Protein AF-V5ETP8-F1 (afdb_monomer)

pLDDT: mean 70.48, std 25.41, range [28.72, 98.44]

Secondary structure (DSSP, 8-state):
---PPP---------S----S-HHHHHHHHHHHHHH--PPPPP-------------------------S----S--PPPPP-----EEEEETTEEEEEPPP--------TT---EEEEEE-SSSTTSEEEEEEEEETTEEEEEETTT--EEHHHHHHHTT-S---HHHHHHH-GGGGGG-EEE-SS-GGG-EEEE-HHHHHHHHHHH-GGGGGGGHHHH-TTHHHHSPPTTSTTTT---SS--TTSSTT--S--------SS---PPP-

Structure (mmCIF, N/CA/C/O backbone):
data_AF-V5ETP8-F1
#
_entry.id   AF-V5ETP8-F1
#
loop_
_atom_site.group_PDB
_atom_site.id
_atom_site.type_symbol
_atom_site.label_atom_id
_atom_site.label_alt_id
_atom_site.label_comp_id
_atom_site.label_asym_id
_atom_site.label_entity_id
_atom_site.label_seq_id
_atom_site.pdbx_PDB_ins_code
_atom_site.Cartn_x
_atom_site.Cartn_y
_atom_site.Cartn_z
_atom_site.occupancy
_atom_site.B_iso_or_equiv
_atom_site.auth_seq_id
_atom_site.auth_comp_id
_atom_site.auth_asym_id
_atom_site.auth_atom_id
_atom_site.pdbx_PDB_model_num
ATOM 1 N N . MET A 1 1 ? 18.632 57.104 50.930 1.00 48.03 1 MET A N 1
ATOM 2 C CA . MET A 1 1 ? 18.480 55.900 50.088 1.00 48.03 1 MET A CA 1
ATOM 3 C C . MET A 1 1 ? 17.116 55.957 49.401 1.00 48.03 1 MET A C 1
ATOM 5 O O . MET A 1 1 ? 16.157 55.457 49.971 1.00 48.03 1 MET A O 1
ATOM 9 N N . PRO A 1 2 ? 16.981 56.643 48.255 1.00 43.38 2 PRO A N 1
ATOM 10 C CA . PRO A 1 2 ? 15.807 56.520 47.389 1.00 43.38 2 PRO A CA 1
ATOM 11 C C . PRO A 1 2 ? 16.058 55.348 46.415 1.00 43.38 2 PRO A C 1
ATOM 13 O O . PRO A 1 2 ? 17.187 55.144 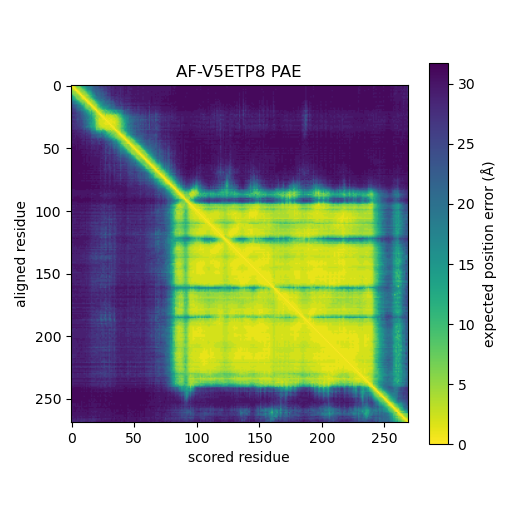45.986 1.00 43.38 2 PRO A O 1
ATOM 16 N N . GLY A 1 3 ? 15.120 54.445 46.143 1.00 36.34 3 GLY A N 1
ATOM 17 C CA . GLY A 1 3 ? 13.806 54.730 45.570 1.00 36.34 3 GLY A CA 1
ATOM 18 C C . GLY A 1 3 ? 13.896 54.473 44.063 1.00 36.34 3 GLY A C 1
ATOM 19 O O . GLY A 1 3 ? 13.969 55.421 43.291 1.00 36.34 3 GLY A O 1
ATOM 20 N N . GLY A 1 4 ? 14.020 53.201 43.666 1.00 45.53 4 GLY A N 1
ATOM 21 C CA . GLY A 1 4 ? 14.081 52.798 42.259 1.00 45.53 4 GLY A CA 1
ATOM 22 C C . GLY A 1 4 ? 12.683 52.807 41.633 1.00 45.53 4 GLY A C 1
ATOM 23 O O . GLY A 1 4 ? 11.747 52.340 42.288 1.00 45.53 4 GLY A O 1
ATOM 24 N N . PRO A 1 5 ? 12.505 53.333 40.410 1.00 53.50 5 PRO A N 1
ATOM 25 C CA . PRO A 1 5 ? 11.215 53.288 39.755 1.00 53.50 5 PRO A CA 1
ATOM 26 C C . PRO A 1 5 ? 10.987 51.927 39.090 1.00 53.50 5 PRO A C 1
ATOM 28 O O . PRO A 1 5 ? 11.831 51.390 38.376 1.00 53.50 5 PRO A O 1
ATOM 31 N N . HIS A 1 6 ? 9.800 51.403 39.383 1.00 44.09 6 HIS A N 1
ATOM 32 C CA . HIS A 1 6 ? 9.016 50.504 38.553 1.00 44.09 6 HIS A CA 1
ATOM 33 C C . HIS A 1 6 ? 8.865 51.123 37.158 1.00 44.09 6 HIS A C 1
ATOM 35 O O . HIS A 1 6 ? 8.335 52.229 37.065 1.00 44.09 6 HIS A O 1
ATOM 41 N N . ASP A 1 7 ? 9.260 50.402 36.109 1.00 41.28 7 ASP A N 1
ATOM 42 C CA . ASP A 1 7 ? 8.795 50.680 34.753 1.00 41.28 7 ASP A CA 1
ATOM 43 C C . ASP A 1 7 ? 7.891 49.545 34.286 1.00 41.28 7 ASP A C 1
ATOM 45 O O . ASP A 1 7 ? 8.199 48.354 34.377 1.00 41.28 7 ASP A O 1
ATOM 49 N N . SER A 1 8 ? 6.713 49.986 33.882 1.00 41.16 8 SER A N 1
ATOM 50 C CA . SER A 1 8 ? 5.559 49.243 33.426 1.00 41.16 8 SER A CA 1
ATOM 51 C C . SER A 1 8 ? 5.737 48.724 32.005 1.00 41.16 8 SER A C 1
ATOM 53 O O . SER A 1 8 ? 6.198 49.419 31.105 1.00 41.16 8 SER A O 1
ATOM 55 N N . GLU A 1 9 ? 5.280 47.494 31.840 1.00 37.50 9 GLU A N 1
ATOM 56 C CA . GLU A 1 9 ? 5.119 46.735 30.611 1.00 37.50 9 GLU A CA 1
ATOM 57 C C . GLU A 1 9 ? 4.144 47.420 29.634 1.00 37.50 9 GLU A C 1
ATOM 59 O O . GLU A 1 9 ? 2.988 47.680 29.975 1.00 37.50 9 GLU A O 1
ATOM 64 N N . GLN A 1 10 ? 4.590 47.664 28.399 1.00 37.69 10 GLN A N 1
ATOM 65 C CA . GLN A 1 10 ? 3.717 47.840 27.236 1.00 37.69 10 GLN A CA 1
ATOM 66 C C . GLN A 1 10 ? 4.399 47.233 25.990 1.00 37.69 10 GLN A C 1
ATOM 68 O O . GLN A 1 10 ? 5.613 47.381 25.839 1.00 37.69 10 GLN A O 1
ATOM 73 N N . PRO A 1 11 ? 3.668 46.492 25.133 1.00 36.28 11 PRO A N 1
ATOM 74 C CA . PRO A 1 11 ? 4.259 45.612 24.128 1.00 36.28 11 PRO A CA 1
ATOM 75 C C . PRO A 1 11 ? 4.530 46.357 22.817 1.00 36.28 11 PRO A C 1
ATOM 77 O O . PRO A 1 11 ? 3.609 46.941 22.247 1.00 36.28 11 PRO A O 1
ATOM 80 N N . ASP A 1 12 ? 5.766 46.289 22.317 1.00 35.50 12 ASP A N 1
ATOM 81 C CA . ASP A 1 12 ? 6.097 46.771 20.975 1.00 35.50 12 ASP A CA 1
ATOM 82 C C . ASP A 1 12 ? 6.007 45.624 19.959 1.00 35.50 12 ASP A C 1
ATOM 84 O O . ASP A 1 12 ? 6.483 44.501 20.164 1.00 35.50 12 ASP A O 1
ATOM 88 N N . SER A 1 13 ? 5.275 45.906 18.893 1.00 43.97 13 SER A N 1
ATOM 89 C CA . SER A 1 13 ? 4.779 44.984 17.885 1.00 43.97 13 SER A CA 1
ATOM 90 C C . SER A 1 13 ? 5.895 44.534 16.947 1.00 43.97 13 SER A C 1
ATOM 92 O O . SER A 1 13 ? 6.100 45.136 15.900 1.00 43.97 13 SER A O 1
ATOM 94 N N . ASP A 1 14 ? 6.579 43.446 17.299 1.00 37.47 14 ASP A N 1
ATOM 95 C CA . ASP A 1 14 ? 7.583 42.814 16.427 1.00 37.47 14 ASP A CA 1
ATOM 96 C C . ASP A 1 14 ? 7.300 41.317 16.198 1.00 37.47 14 ASP A C 1
ATOM 98 O O . ASP A 1 14 ? 8.163 40.434 16.201 1.00 37.47 14 ASP A O 1
ATOM 102 N N . LYS A 1 15 ? 6.013 41.018 16.017 1.00 46.50 15 LYS A N 1
ATOM 103 C CA . LYS A 1 15 ? 5.515 39.754 15.479 1.00 46.50 15 LYS A CA 1
ATOM 104 C C . LYS A 1 15 ? 4.417 40.068 14.485 1.00 46.50 15 LYS A C 1
ATOM 106 O O . LYS A 1 15 ? 3.269 40.188 14.875 1.00 46.50 15 LYS A O 1
ATOM 111 N N . ASP A 1 16 ? 4.787 40.216 13.224 1.00 44.84 16 ASP A N 1
ATOM 112 C CA . ASP A 1 16 ? 4.108 39.560 12.109 1.00 44.84 16 ASP A CA 1
ATOM 113 C C . ASP A 1 16 ? 4.808 39.924 10.799 1.00 44.84 16 ASP A C 1
ATOM 115 O O . ASP A 1 16 ? 5.371 41.003 10.662 1.00 44.84 16 ASP A O 1
ATOM 119 N N . LEU A 1 17 ? 4.748 39.002 9.832 1.00 39.75 17 LEU A N 1
ATOM 120 C CA . LEU A 1 17 ? 5.264 39.107 8.455 1.00 39.75 17 LEU A CA 1
ATOM 121 C C . LEU A 1 17 ? 6.710 38.630 8.233 1.00 39.75 17 LEU A C 1
ATOM 123 O O . LEU A 1 17 ? 7.499 39.244 7.516 1.00 39.75 17 LEU A O 1
ATOM 127 N N . LYS A 1 18 ? 7.030 37.419 8.708 1.00 36.72 18 LYS A N 1
ATOM 128 C CA . LYS A 1 18 ? 8.014 36.591 7.995 1.00 36.72 18 LYS A CA 1
ATOM 129 C C . LYS A 1 18 ? 7.374 35.974 6.746 1.00 36.72 18 LYS A C 1
ATOM 131 O O . LYS A 1 18 ? 6.599 35.031 6.836 1.00 36.72 18 LYS A O 1
ATOM 136 N N . ALA A 1 19 ? 7.804 36.506 5.603 1.00 39.84 19 ALA A N 1
ATOM 137 C CA . ALA A 1 19 ? 8.113 35.780 4.371 1.00 39.84 19 ALA A CA 1
ATOM 138 C C . ALA A 1 19 ? 6.963 35.019 3.682 1.00 39.84 19 ALA A C 1
ATOM 140 O O . ALA A 1 19 ? 6.903 33.791 3.672 1.00 39.84 19 ALA A O 1
ATOM 141 N N . ASN A 1 20 ? 6.116 35.777 2.982 1.00 40.19 20 ASN A N 1
ATOM 142 C CA . ASN A 1 20 ? 5.275 35.253 1.907 1.00 40.19 20 ASN A CA 1
ATOM 143 C C . ASN A 1 20 ? 6.134 34.930 0.669 1.00 40.19 20 ASN A C 1
ATOM 145 O O . ASN A 1 20 ? 6.903 35.770 0.200 1.00 40.19 20 ASN A O 1
ATOM 149 N N . GLY A 1 21 ? 5.983 33.710 0.143 1.00 47.88 21 GLY A N 1
ATOM 150 C CA . GLY A 1 21 ? 6.724 33.119 -0.979 1.00 47.88 21 GLY A CA 1
ATOM 151 C C . GLY A 1 21 ? 6.514 33.786 -2.343 1.00 47.88 21 GLY A C 1
ATOM 152 O O . GLY A 1 21 ? 5.963 33.182 -3.259 1.00 47.88 21 GLY A O 1
ATOM 153 N N . LEU A 1 22 ? 7.001 35.016 -2.494 1.00 50.75 22 LEU A N 1
ATOM 154 C CA . LEU A 1 22 ? 6.920 35.799 -3.732 1.00 50.75 22 LEU A CA 1
ATOM 155 C C . LEU A 1 22 ? 8.227 35.815 -4.548 1.00 50.75 22 LEU A C 1
ATOM 157 O O . LEU A 1 22 ? 8.202 36.191 -5.719 1.00 50.75 22 LEU A O 1
ATOM 161 N N . GLU A 1 23 ? 9.350 35.339 -3.999 1.00 53.47 23 GLU A N 1
ATOM 162 C CA . GLU A 1 23 ? 10.637 35.326 -4.721 1.00 53.47 23 GLU A CA 1
ATOM 163 C C . GLU A 1 23 ? 10.650 34.361 -5.920 1.00 53.47 23 GLU A C 1
ATOM 165 O O . GLU A 1 23 ? 11.228 34.668 -6.964 1.00 53.47 23 GLU A O 1
ATOM 170 N N . GLY A 1 24 ? 9.947 33.225 -5.830 1.00 52.28 24 GLY A N 1
ATOM 1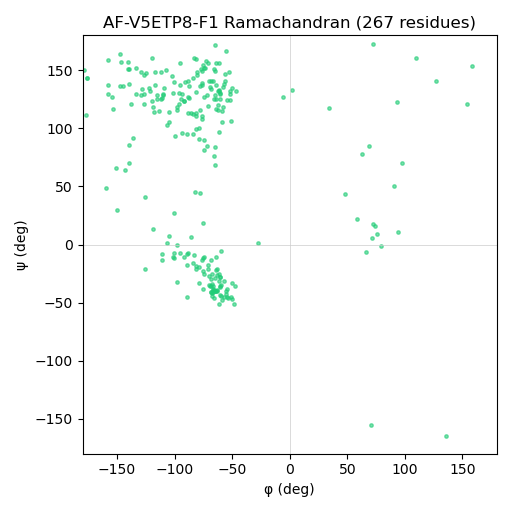71 C CA . GLY A 1 24 ? 9.884 32.248 -6.925 1.00 52.28 24 GLY A CA 1
ATOM 172 C C . GLY A 1 24 ? 9.107 32.749 -8.148 1.00 52.28 24 GLY A C 1
ATOM 173 O O . GLY A 1 24 ? 9.485 32.474 -9.288 1.00 52.28 24 GLY A O 1
ATOM 174 N N . VAL A 1 25 ? 8.048 33.533 -7.921 1.00 54.78 25 VAL A N 1
ATOM 175 C CA . VAL A 1 25 ? 7.204 34.088 -8.992 1.00 54.78 25 VAL A CA 1
ATOM 176 C C . VAL A 1 25 ? 7.915 35.251 -9.689 1.00 54.78 25 VAL A C 1
ATOM 178 O O . VAL A 1 25 ? 7.880 35.344 -10.917 1.00 54.78 25 VAL A O 1
ATOM 181 N N . ALA A 1 26 ? 8.634 36.087 -8.932 1.00 55.03 26 ALA A N 1
ATOM 182 C CA . ALA A 1 26 ? 9.440 37.175 -9.483 1.00 55.03 26 ALA A CA 1
ATOM 183 C C . ALA A 1 26 ? 10.580 36.656 -10.381 1.00 55.03 26 ALA A C 1
ATOM 185 O O . ALA A 1 26 ? 10.829 37.210 -11.455 1.00 55.03 26 ALA A O 1
ATOM 186 N N . TYR A 1 27 ? 11.223 35.548 -9.997 1.00 62.28 27 TYR A N 1
ATOM 187 C CA . TYR A 1 27 ? 12.275 34.925 -10.803 1.00 62.28 27 TYR A CA 1
ATOM 188 C C . TYR A 1 27 ? 11.734 34.318 -12.109 1.00 62.28 27 TYR A C 1
ATOM 190 O O . TYR A 1 27 ? 12.315 34.517 -13.180 1.00 62.28 27 TYR A O 1
ATOM 198 N N . ALA A 1 28 ? 10.579 33.647 -12.052 1.00 55.25 28 ALA A N 1
ATOM 199 C CA . ALA A 1 28 ? 9.917 33.102 -13.237 1.00 55.25 28 ALA A CA 1
ATOM 200 C C . ALA A 1 28 ? 9.472 34.206 -14.218 1.00 55.25 28 ALA A C 1
ATOM 202 O O . ALA A 1 28 ? 9.650 34.066 -15.431 1.00 55.25 28 ALA A O 1
ATOM 203 N N . ALA A 1 29 ? 8.965 35.332 -13.704 1.00 66.06 29 ALA A N 1
ATOM 204 C CA . ALA A 1 29 ? 8.593 36.487 -14.521 1.00 66.06 29 ALA A CA 1
ATOM 205 C C . ALA A 1 29 ? 9.811 37.125 -15.216 1.00 66.06 29 ALA A C 1
ATOM 207 O O . ALA A 1 29 ? 9.740 37.469 -16.398 1.00 66.06 29 ALA A O 1
ATOM 208 N N . HIS A 1 30 ? 10.953 37.220 -14.524 1.00 63.53 30 HIS A N 1
ATOM 209 C CA . HIS A 1 30 ? 12.189 37.756 -15.100 1.00 63.53 30 HIS A CA 1
ATOM 210 C C . HIS A 1 30 ? 12.745 36.868 -16.229 1.00 63.53 30 HIS A C 1
ATOM 212 O O . HIS A 1 30 ? 13.189 37.377 -17.260 1.00 63.53 30 HIS A O 1
ATOM 218 N N . LEU A 1 31 ? 12.669 35.540 -16.084 1.00 61.66 31 LEU A N 1
ATOM 219 C CA . LEU A 1 31 ? 13.083 34.588 -17.124 1.00 61.66 31 LEU A CA 1
ATOM 220 C C . LEU A 1 31 ? 12.184 34.644 -18.369 1.00 61.66 31 LEU A C 1
ATOM 222 O O . LEU A 1 31 ? 12.688 34.600 -19.491 1.00 61.66 31 LEU A O 1
ATOM 226 N N . LEU A 1 32 ? 10.871 34.803 -18.187 1.00 60.94 32 LEU A N 1
ATOM 227 C CA . LEU A 1 32 ? 9.920 34.926 -19.298 1.00 60.94 32 LEU A CA 1
ATOM 228 C C . LEU A 1 32 ? 10.088 36.236 -20.080 1.00 60.94 32 LEU A C 1
ATOM 230 O O . LEU A 1 32 ? 9.973 36.233 -21.306 1.00 60.94 32 LEU A O 1
ATOM 234 N N . LEU A 1 33 ? 10.426 37.339 -19.405 1.00 63.88 33 LEU A N 1
ATOM 235 C CA . LEU A 1 33 ? 10.747 38.610 -20.064 1.00 63.88 33 LEU A CA 1
ATOM 236 C C . LEU A 1 33 ? 12.036 38.525 -20.892 1.00 63.88 33 LEU A C 1
ATOM 238 O O . LEU A 1 33 ? 12.097 39.093 -21.981 1.00 63.88 33 LEU A O 1
ATOM 242 N N . LYS A 1 34 ? 13.031 37.759 -20.429 1.00 59.84 34 LYS A N 1
ATOM 243 C CA . LYS A 1 34 ? 14.298 37.542 -21.146 1.00 59.84 34 LYS A CA 1
ATOM 244 C C . LYS A 1 34 ? 14.156 36.694 -22.413 1.00 59.84 34 LYS A C 1
ATOM 246 O O . LYS A 1 34 ? 14.937 36.861 -23.342 1.00 59.84 34 LYS A O 1
ATOM 251 N N . LEU A 1 35 ? 13.159 35.810 -22.467 1.00 58.38 35 LEU A N 1
ATOM 252 C CA . LEU A 1 35 ? 12.871 34.984 -23.647 1.00 58.38 35 LEU A CA 1
ATOM 253 C C . LEU A 1 35 ? 12.007 35.706 -24.693 1.00 58.38 35 LEU A C 1
ATOM 255 O O . LEU A 1 35 ? 11.943 35.267 -25.838 1.00 58.38 35 LEU A O 1
ATOM 259 N N . LYS A 1 36 ? 11.349 36.814 -24.326 1.00 50.88 36 LYS A N 1
ATOM 260 C CA . LYS A 1 36 ? 10.472 37.575 -25.232 1.00 50.88 36 LYS A CA 1
ATOM 261 C C . LYS A 1 36 ? 11.192 38.708 -25.980 1.00 50.88 36 LYS A C 1
ATOM 263 O O . LYS A 1 36 ? 10.616 39.271 -26.905 1.00 50.88 36 LYS A O 1
ATOM 268 N N . THR A 1 37 ? 12.428 39.044 -25.607 1.00 46.97 37 THR A N 1
ATOM 269 C CA . THR A 1 37 ? 13.168 40.200 -26.151 1.00 46.97 37 THR A CA 1
ATOM 270 C C . THR A 1 37 ? 14.278 39.861 -27.148 1.00 46.97 37 THR A C 1
ATOM 272 O O . THR A 1 37 ? 14.977 40.768 -27.591 1.00 46.97 37 THR A O 1
ATOM 275 N N . SER A 1 38 ? 14.432 38.607 -27.584 1.00 40.47 38 SER A N 1
ATOM 276 C CA . SER A 1 38 ? 15.362 38.283 -28.676 1.00 40.47 38 SER A CA 1
ATOM 277 C C . SER A 1 38 ? 14.669 38.378 -30.041 1.00 40.47 38 SER A C 1
ATOM 279 O O . SER A 1 38 ? 14.022 37.429 -30.489 1.00 40.47 38 SER A O 1
ATOM 281 N N . SER A 1 39 ? 14.799 39.524 -30.708 1.00 46.00 39 SER A N 1
ATOM 282 C CA . SER A 1 39 ? 14.563 39.661 -32.150 1.00 46.00 39 SER A CA 1
ATOM 283 C C . SER A 1 39 ? 15.748 39.090 -32.954 1.00 46.00 39 SER A C 1
ATOM 285 O O . SER A 1 39 ? 16.885 39.130 -32.475 1.00 46.00 39 SER A O 1
ATOM 287 N N . PRO A 1 40 ? 15.526 38.548 -34.167 1.00 47.47 40 PRO A N 1
ATOM 288 C CA . PRO A 1 40 ? 16.610 38.076 -35.027 1.00 47.47 40 PRO A CA 1
ATOM 289 C C . PRO A 1 40 ? 17.280 39.248 -35.778 1.00 47.47 40 PRO A C 1
ATOM 291 O O . PRO A 1 40 ? 16.595 40.218 -36.113 1.00 47.47 40 PRO A O 1
ATOM 294 N N . PRO A 1 41 ? 18.594 39.184 -36.073 1.00 45.84 41 PRO A N 1
ATOM 295 C CA . PRO A 1 41 ? 19.275 40.215 -36.857 1.00 45.84 41 PRO A CA 1
ATOM 296 C C . PRO A 1 41 ? 18.935 40.125 -38.363 1.00 45.84 41 PRO A C 1
ATOM 298 O O . PRO A 1 41 ? 18.582 39.046 -38.848 1.00 45.84 41 PRO A O 1
ATOM 301 N N . PRO A 1 42 ? 19.026 41.244 -39.112 1.00 44.88 42 PRO A N 1
ATOM 302 C CA . PRO A 1 42 ? 18.643 41.313 -40.520 1.00 44.88 42 PRO A CA 1
ATOM 303 C C . PRO A 1 42 ? 19.697 40.686 -41.442 1.00 44.88 42 PRO A C 1
ATOM 305 O O . PRO A 1 42 ? 20.884 40.647 -41.126 1.00 44.88 42 PRO A O 1
ATOM 308 N N . GLY A 1 43 ? 19.221 40.174 -42.579 1.00 40.16 43 GLY A N 1
ATOM 309 C CA . GLY A 1 43 ? 20.007 39.419 -43.547 1.00 40.16 43 GLY A CA 1
ATOM 310 C C . GLY A 1 43 ? 21.018 40.239 -44.339 1.00 40.16 43 GLY A C 1
ATOM 311 O O . GLY A 1 43 ? 20.838 41.434 -44.567 1.00 40.16 43 GLY A O 1
ATOM 312 N N . ASP A 1 44 ? 22.035 39.529 -44.825 1.00 35.03 44 ASP A N 1
ATOM 313 C CA . ASP A 1 44 ? 22.976 40.027 -45.814 1.00 35.03 44 ASP A CA 1
ATOM 314 C C . ASP A 1 44 ? 23.207 39.014 -46.943 1.00 35.03 44 ASP A C 1
ATOM 316 O O . ASP A 1 44 ? 23.001 37.806 -46.812 1.00 35.03 44 ASP A O 1
ATOM 320 N N . LYS A 1 45 ? 23.531 39.594 -48.093 1.00 34.28 45 LYS A N 1
ATOM 321 C CA . LYS A 1 45 ? 23.288 39.149 -49.468 1.00 34.28 45 LYS A CA 1
ATOM 322 C C . LYS A 1 45 ? 24.178 37.993 -49.952 1.00 34.28 45 LYS A C 1
ATOM 324 O O . LYS A 1 45 ? 25.342 37.881 -49.584 1.00 34.28 45 LYS A O 1
ATOM 329 N N . MET A 1 46 ? 23.640 37.203 -50.888 1.00 37.97 46 MET A N 1
ATOM 330 C CA . MET A 1 46 ? 24.422 36.324 -51.770 1.00 37.97 46 MET A CA 1
ATOM 331 C C . MET A 1 46 ? 25.348 37.132 -52.694 1.00 37.97 46 MET A C 1
ATOM 333 O O . MET A 1 46 ? 24.982 38.238 -53.102 1.00 37.97 46 MET A O 1
ATOM 337 N N . PRO A 1 47 ? 26.438 36.515 -53.176 1.00 40.22 47 PRO A N 1
ATOM 338 C CA . PRO A 1 47 ? 26.837 36.703 -54.563 1.00 40.22 47 PRO A CA 1
ATOM 339 C C . PRO A 1 47 ? 26.785 35.399 -55.367 1.00 40.22 47 PRO A C 1
ATOM 341 O O . PRO A 1 47 ? 26.950 34.290 -54.862 1.00 40.22 47 PRO A O 1
ATOM 344 N N . ALA A 1 48 ? 26.490 35.598 -56.646 1.00 32.19 48 ALA A N 1
ATOM 345 C CA . ALA A 1 48 ? 26.145 34.613 -57.646 1.00 32.19 48 ALA A CA 1
ATOM 346 C C . ALA A 1 48 ? 27.351 33.904 -58.277 1.00 32.19 48 ALA A C 1
ATOM 348 O O . ALA A 1 48 ? 28.437 34.466 -58.387 1.00 32.19 48 ALA A O 1
ATOM 349 N N . GLY A 1 49 ? 27.043 32.735 -58.844 1.00 29.59 49 GLY A N 1
ATOM 350 C CA . GLY A 1 49 ? 27.661 32.210 -60.058 1.00 29.59 49 GLY A CA 1
ATOM 351 C C . GLY A 1 49 ? 28.850 31.294 -59.818 1.00 29.59 49 GLY A C 1
ATOM 352 O O . GLY A 1 49 ? 29.832 31.716 -59.230 1.00 29.59 49 GLY A O 1
ATOM 353 N N . HIS A 1 50 ? 28.776 30.065 -60.331 1.00 33.94 50 HIS A N 1
ATOM 354 C CA . HIS A 1 50 ? 29.679 29.586 -61.379 1.00 33.94 50 HIS A CA 1
ATOM 355 C C . HIS A 1 50 ? 29.020 28.414 -62.128 1.00 33.94 50 HIS A C 1
ATOM 357 O O . HIS A 1 50 ? 28.466 27.495 -61.535 1.00 33.94 50 HIS A O 1
ATOM 363 N N . HIS A 1 51 ? 29.042 28.587 -63.447 1.00 30.81 51 HIS A N 1
ATOM 364 C CA . HIS A 1 51 ? 28.841 27.696 -64.586 1.00 30.81 51 HIS A CA 1
ATOM 365 C C . HIS A 1 51 ? 28.479 26.211 -64.395 1.00 30.81 51 HIS A C 1
ATOM 367 O O . HIS A 1 51 ? 29.153 25.453 -63.703 1.00 30.81 51 HIS A O 1
ATOM 373 N N . TYR A 1 52 ? 27.469 25.815 -65.176 1.00 28.72 52 TYR A N 1
ATOM 374 C CA . TYR A 1 52 ? 27.144 24.449 -65.587 1.00 28.72 52 TYR A CA 1
ATOM 375 C C . TYR A 1 52 ? 28.016 23.993 -66.762 1.00 28.72 52 TYR A C 1
ATOM 377 O O . TYR A 1 52 ? 28.278 24.788 -67.663 1.00 28.72 52 TYR A O 1
ATOM 385 N N . ASP A 1 53 ? 28.341 22.701 -66.757 1.00 31.22 53 ASP A N 1
ATOM 386 C CA . ASP A 1 53 ? 28.507 21.772 -67.889 1.00 31.22 53 ASP A CA 1
ATOM 387 C C . ASP A 1 53 ? 28.795 20.390 -67.256 1.00 31.22 53 ASP A C 1
ATOM 389 O O . ASP A 1 53 ? 29.483 20.324 -66.244 1.00 31.22 53 ASP A O 1
ATOM 393 N N . ASN A 1 54 ? 28.373 19.215 -67.715 1.00 29.06 54 ASN A N 1
ATOM 394 C CA . ASN A 1 54 ? 27.445 18.716 -68.726 1.00 29.06 54 ASN A CA 1
ATOM 395 C C . ASN A 1 54 ? 27.486 17.176 -68.526 1.00 29.06 54 ASN A C 1
ATOM 397 O O . ASN A 1 54 ? 28.562 16.665 -68.218 1.00 29.06 54 ASN A O 1
ATOM 401 N N . ALA A 1 55 ? 26.371 16.451 -68.674 1.00 30.25 55 ALA A N 1
ATOM 402 C CA . ALA A 1 55 ? 26.292 15.076 -69.214 1.00 30.25 55 ALA A CA 1
ATOM 403 C C . ALA A 1 55 ? 25.063 14.312 -68.697 1.00 30.25 55 ALA A C 1
ATOM 405 O O . ALA A 1 55 ? 24.858 14.074 -67.509 1.00 30.25 55 ALA A O 1
ATOM 406 N N . LEU A 1 56 ? 24.269 13.910 -69.678 1.00 29.27 56 LEU A N 1
ATOM 407 C CA . LEU A 1 56 ? 23.053 13.124 -69.629 1.00 29.27 56 LEU A CA 1
ATOM 408 C C . LEU A 1 56 ? 23.380 11.641 -69.364 1.00 29.27 56 LEU A C 1
ATOM 410 O O . LEU A 1 56 ? 24.101 11.039 -70.156 1.00 29.27 56 LEU A O 1
ATOM 414 N N . GLN A 1 57 ? 22.779 11.016 -68.349 1.00 31.72 57 GLN A N 1
ATOM 415 C CA . GLN A 1 57 ? 22.388 9.609 -68.472 1.00 31.72 57 GLN A CA 1
ATOM 416 C C . GLN A 1 57 ? 21.208 9.268 -67.563 1.00 31.72 57 GLN A C 1
ATOM 418 O O . GLN A 1 57 ? 21.248 9.379 -66.341 1.00 31.72 57 GLN A O 1
ATOM 423 N N . THR A 1 58 ? 20.125 8.902 -68.233 1.00 28.94 58 THR A N 1
ATOM 424 C CA . THR A 1 58 ? 18.882 8.353 -67.714 1.00 28.94 58 THR A CA 1
ATOM 425 C C . THR A 1 58 ? 19.132 7.021 -67.017 1.00 28.94 58 THR A C 1
ATOM 427 O O . THR A 1 58 ? 19.525 6.066 -67.683 1.00 28.94 58 THR A O 1
ATOM 430 N N . ASP A 1 59 ? 18.811 6.928 -65.729 1.00 29.08 59 ASP A N 1
ATOM 431 C CA . ASP A 1 59 ? 18.343 5.667 -65.164 1.00 29.08 59 ASP A CA 1
ATOM 432 C C . ASP A 1 59 ? 17.329 5.904 -64.039 1.00 29.08 59 ASP A C 1
ATOM 434 O O . ASP A 1 59 ? 17.459 6.797 -63.198 1.00 29.08 59 ASP A O 1
ATOM 438 N N . SER A 1 60 ? 16.270 5.108 -64.082 1.00 36.69 60 SER A N 1
ATOM 439 C CA . SER A 1 60 ? 15.152 5.126 -63.155 1.00 36.69 60 SER A CA 1
ATOM 440 C C . SER A 1 60 ? 15.566 4.462 -61.850 1.00 36.69 60 SER A C 1
ATOM 442 O O . SER A 1 60 ? 15.693 3.245 -61.795 1.00 36.69 60 SER A O 1
ATOM 444 N N . SER A 1 61 ? 15.696 5.213 -60.754 1.00 31.19 61 SER A N 1
ATOM 445 C CA . SER A 1 61 ? 15.622 4.596 -59.426 1.00 31.19 61 SER A CA 1
ATOM 446 C C . SER A 1 61 ? 15.180 5.560 -58.319 1.00 31.19 61 SER A C 1
ATOM 448 O O . SER A 1 61 ? 15.685 6.658 -58.124 1.00 31.19 61 SER A O 1
ATOM 450 N N . MET A 1 62 ? 14.149 5.089 -57.628 1.00 34.53 62 MET A N 1
ATOM 451 C CA . MET A 1 62 ? 13.514 5.496 -56.376 1.00 34.53 62 MET A CA 1
ATOM 452 C C . MET A 1 62 ? 14.143 6.619 -55.524 1.00 34.53 62 MET A C 1
ATOM 454 O O . MET A 1 62 ? 15.258 6.535 -55.014 1.00 34.53 62 MET A O 1
ATOM 458 N N . VAL A 1 63 ? 13.292 7.603 -55.218 1.00 33.06 63 VAL A N 1
ATOM 459 C CA . VAL A 1 63 ? 13.426 8.608 -54.152 1.00 33.06 63 VAL A CA 1
ATOM 460 C C . VAL A 1 63 ? 13.745 7.943 -52.800 1.00 33.06 63 VAL A C 1
ATOM 462 O O . VAL A 1 63 ? 12.863 7.393 -52.142 1.00 33.06 63 VAL A O 1
ATOM 465 N N . LYS A 1 64 ? 14.994 8.050 -52.328 1.00 34.41 64 LYS A N 1
ATOM 466 C CA . LYS A 1 64 ? 15.358 7.809 -50.920 1.00 34.41 64 LYS A CA 1
ATOM 467 C C . LYS A 1 64 ? 15.119 9.081 -50.104 1.00 34.41 64 LYS A C 1
ATOM 469 O O . LYS A 1 64 ? 15.984 9.949 -50.005 1.00 34.41 64 LYS A O 1
ATOM 474 N N . LYS A 1 65 ? 13.945 9.179 -49.470 1.00 39.56 65 LYS A N 1
ATOM 475 C CA . LYS A 1 65 ? 13.751 10.051 -48.301 1.00 39.56 65 LYS A CA 1
ATOM 476 C C . LYS A 1 65 ? 14.652 9.533 -47.175 1.00 39.56 65 LYS A C 1
ATOM 478 O O . LYS A 1 65 ? 14.465 8.416 -46.703 1.00 39.56 65 LYS A O 1
ATOM 483 N N . ARG A 1 66 ? 15.627 10.339 -46.749 1.00 34.03 66 ARG A N 1
ATOM 484 C CA . ARG A 1 66 ? 16.370 10.135 -45.497 1.00 34.03 66 ARG A CA 1
ATOM 485 C C . ARG A 1 66 ? 15.367 10.141 -44.336 1.00 34.03 66 ARG A C 1
ATOM 487 O O . ARG A 1 66 ? 14.809 11.184 -44.010 1.00 34.03 66 ARG A O 1
ATOM 494 N N . GLY A 1 67 ? 15.095 8.959 -43.789 1.00 34.56 67 GLY A N 1
ATOM 495 C CA . GLY A 1 67 ? 14.261 8.759 -42.608 1.00 34.56 67 GLY A CA 1
ATOM 496 C C . GLY A 1 67 ? 14.976 9.182 -41.323 1.00 34.56 67 GLY A C 1
ATOM 497 O O . GLY A 1 67 ? 16.202 9.156 -41.235 1.00 34.56 67 GLY A O 1
ATOM 498 N N . LEU A 1 68 ? 14.174 9.594 -40.345 1.00 40.62 68 LEU A N 1
ATOM 499 C CA . LEU A 1 68 ? 14.554 9.923 -38.970 1.00 40.62 68 LEU A CA 1
ATOM 500 C C . LEU A 1 68 ? 15.267 8.731 -38.287 1.00 40.62 68 LEU A C 1
ATOM 502 O O . LEU A 1 68 ? 14.890 7.590 -38.546 1.00 40.62 68 LEU A O 1
ATOM 506 N N . PRO A 1 69 ? 16.239 8.953 -37.379 1.00 37.69 69 PRO A N 1
ATOM 507 C CA . PRO A 1 69 ? 17.115 7.899 -36.846 1.00 37.69 69 PRO A CA 1
ATOM 508 C C . PRO A 1 69 ? 16.476 6.948 -35.813 1.00 37.69 69 PRO A C 1
ATOM 510 O O . PRO A 1 69 ? 17.196 6.271 -35.091 1.00 37.69 69 PRO A O 1
ATOM 513 N N . TYR A 1 70 ? 15.148 6.858 -35.734 1.00 38.09 70 TYR A N 1
ATOM 514 C CA . TYR A 1 70 ? 14.463 5.882 -34.878 1.00 38.09 70 TYR A CA 1
ATOM 515 C C . TYR A 1 70 ? 13.247 5.291 -35.600 1.00 38.09 70 TYR A C 1
ATOM 517 O O . TYR A 1 70 ? 12.099 5.564 -35.257 1.00 38.09 70 TYR A O 1
ATOM 525 N N . ALA A 1 71 ? 13.510 4.479 -36.623 1.00 38.44 71 ALA A N 1
ATOM 526 C CA . ALA A 1 71 ? 12.557 3.488 -37.108 1.00 38.44 71 ALA A CA 1
ATOM 527 C C . ALA A 1 71 ? 12.906 2.145 -36.446 1.00 38.44 71 ALA A C 1
ATOM 529 O O . ALA A 1 71 ? 14.042 1.689 -36.535 1.00 38.44 71 ALA A O 1
ATOM 530 N N . ARG A 1 72 ? 11.943 1.582 -35.710 1.00 41.50 72 ARG A N 1
ATOM 531 C CA . ARG A 1 72 ? 12.026 0.290 -35.016 1.00 41.50 72 ARG A CA 1
ATOM 532 C C . ARG A 1 72 ? 12.226 -0.859 -36.008 1.00 41.50 72 ARG A C 1
ATOM 534 O O . ARG A 1 72 ? 11.419 -0.991 -36.922 1.00 41.50 72 ARG A O 1
ATOM 541 N N . ASP A 1 73 ? 13.180 -1.740 -35.725 1.00 36.41 73 ASP A N 1
ATOM 542 C CA . ASP A 1 73 ? 13.091 -3.148 -36.114 1.00 36.41 73 ASP A CA 1
ATOM 543 C C . ASP A 1 73 ? 12.269 -3.890 -35.045 1.00 36.41 73 ASP A C 1
ATOM 545 O O . ASP A 1 73 ? 12.691 -4.022 -33.894 1.00 36.41 73 ASP A O 1
ATOM 549 N N . ASP A 1 74 ? 11.072 -4.356 -35.412 1.00 46.53 74 ASP A N 1
ATOM 550 C CA . ASP A 1 74 ? 10.151 -5.144 -34.570 1.00 46.53 74 ASP A CA 1
ATOM 551 C C . ASP A 1 74 ? 10.583 -6.624 -34.455 1.00 46.53 74 ASP A C 1
ATOM 553 O O . ASP A 1 74 ? 9.781 -7.552 -34.556 1.00 46.53 74 ASP A O 1
ATOM 557 N N . GLN A 1 75 ? 11.875 -6.876 -34.235 1.00 39.56 75 GLN A N 1
ATOM 558 C CA . GLN A 1 75 ? 12.382 -8.237 -34.049 1.00 39.56 75 GLN A CA 1
ATOM 559 C C . GLN A 1 75 ? 13.624 -8.276 -33.152 1.00 39.56 75 GLN A C 1
ATOM 561 O O . GLN A 1 75 ? 14.722 -8.646 -33.553 1.00 39.56 75 GLN A O 1
ATOM 566 N N . MET A 1 76 ? 13.430 -7.927 -31.882 1.00 34.41 76 MET A N 1
ATOM 567 C CA . MET A 1 76 ? 14.335 -8.318 -30.802 1.00 34.41 76 MET A CA 1
ATOM 568 C C . MET A 1 76 ? 13.513 -9.000 -29.705 1.00 34.41 76 MET A C 1
ATOM 570 O O . MET A 1 76 ? 12.490 -8.445 -29.293 1.00 34.41 76 MET A O 1
ATOM 574 N N . PRO A 1 77 ? 13.908 -10.193 -29.220 1.00 36.31 77 PRO A N 1
ATOM 575 C CA . PRO A 1 77 ? 13.252 -10.779 -28.063 1.00 36.31 77 PRO A CA 1
ATOM 576 C C . PRO A 1 77 ? 13.436 -9.826 -26.881 1.00 36.31 77 PRO A C 1
ATOM 578 O O . PRO A 1 77 ? 14.544 -9.356 -26.614 1.00 36.31 77 PRO A O 1
ATOM 581 N N . ALA A 1 78 ? 12.332 -9.509 -26.206 1.00 36.72 78 ALA A N 1
ATOM 582 C CA . ALA A 1 78 ? 12.340 -8.650 -25.032 1.00 36.72 78 ALA A CA 1
ATOM 583 C C . ALA A 1 78 ? 13.372 -9.170 -24.010 1.00 36.72 78 ALA A C 1
ATOM 585 O O . ALA A 1 78 ? 13.379 -10.375 -23.730 1.00 36.72 78 ALA A O 1
ATOM 586 N N . PRO A 1 79 ? 14.240 -8.309 -23.443 1.00 32.47 79 PRO A N 1
ATOM 587 C CA . PRO A 1 79 ? 15.126 -8.735 -22.374 1.00 32.47 79 PRO A CA 1
ATOM 588 C C . PRO A 1 79 ? 14.267 -9.205 -21.199 1.00 32.47 79 PRO A C 1
ATOM 590 O O . PRO A 1 79 ? 13.302 -8.548 -20.806 1.00 32.47 79 PRO A O 1
ATOM 593 N N . ALA A 1 80 ? 14.587 -10.394 -20.692 1.00 29.05 80 ALA A N 1
ATOM 594 C CA . ALA A 1 80 ? 13.844 -11.045 -19.631 1.00 29.05 80 ALA A CA 1
ATOM 595 C C . ALA A 1 80 ? 13.792 -10.141 -18.394 1.00 29.05 80 ALA A C 1
ATOM 597 O O . ALA A 1 80 ? 14.821 -9.844 -17.788 1.00 29.05 80 ALA A O 1
ATOM 598 N N . TYR A 1 81 ? 12.580 -9.749 -18.001 1.00 34.72 81 TYR A N 1
ATOM 599 C CA . TYR A 1 81 ? 12.316 -9.267 -16.655 1.00 34.72 81 TYR A CA 1
ATOM 600 C C . TYR A 1 81 ? 12.971 -10.240 -15.669 1.00 34.72 81 TYR A C 1
ATOM 602 O O . TYR A 1 81 ? 12.711 -11.449 -15.738 1.00 34.72 81 TYR A O 1
ATOM 610 N N . GLN A 1 82 ? 13.717 -9.734 -14.685 1.00 40.41 82 GLN A N 1
ATOM 611 C CA . GLN A 1 82 ? 13.760 -10.415 -13.391 1.00 40.41 82 GLN A CA 1
ATOM 612 C C . GLN A 1 82 ? 12.352 -10.313 -12.805 1.00 40.41 82 GLN A C 1
ATOM 614 O O . GLN A 1 82 ? 12.033 -9.475 -11.966 1.00 40.41 82 GLN A O 1
ATOM 619 N N . THR A 1 83 ? 11.469 -11.144 -13.349 1.00 44.47 83 THR A N 1
ATOM 620 C CA . THR A 1 83 ? 10.119 -11.336 -12.867 1.00 44.47 83 THR A CA 1
ATOM 621 C C . THR A 1 83 ? 10.301 -11.795 -11.436 1.00 44.47 83 THR A C 1
ATOM 623 O O . THR A 1 83 ? 10.879 -12.858 -11.209 1.00 44.47 83 THR A O 1
ATOM 626 N N . GLN A 1 84 ? 9.860 -10.991 -10.468 1.00 59.25 84 GLN A N 1
ATOM 627 C CA . GLN A 1 84 ? 9.675 -11.485 -9.109 1.00 59.25 84 GLN A CA 1
ATOM 628 C C . GLN A 1 84 ? 8.563 -12.531 -9.193 1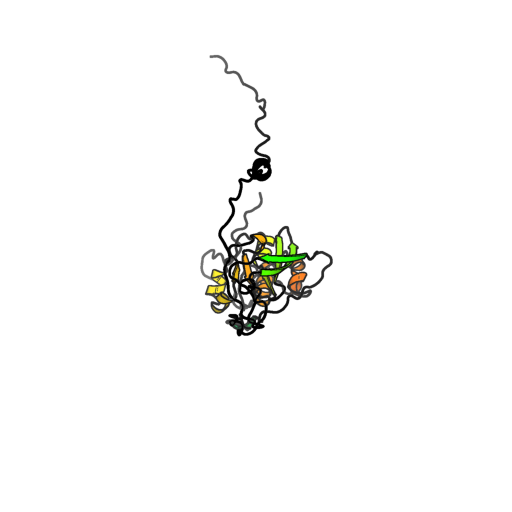.00 59.25 84 GLN A C 1
ATOM 630 O O . GLN A 1 84 ? 7.381 -12.226 -9.074 1.00 59.25 84 GLN A O 1
ATOM 635 N N . SER A 1 85 ? 8.946 -13.754 -9.550 1.00 61.16 85 SER A N 1
ATOM 636 C CA . SER A 1 85 ? 8.064 -14.900 -9.681 1.00 61.16 85 SER A CA 1
ATOM 637 C C . SER A 1 85 ? 7.435 -15.193 -8.331 1.00 61.16 85 SER A C 1
ATOM 639 O O . SER A 1 85 ? 7.986 -14.833 -7.287 1.00 61.16 85 SER A O 1
ATOM 641 N N . ALA A 1 86 ? 6.278 -15.850 -8.356 1.00 72.12 86 ALA A N 1
ATOM 642 C CA . ALA A 1 86 ? 5.628 -16.246 -7.125 1.00 72.12 86 ALA A CA 1
ATOM 643 C C . ALA A 1 86 ? 6.615 -17.007 -6.225 1.00 72.12 86 ALA A C 1
ATOM 645 O O . ALA A 1 86 ? 7.309 -17.918 -6.680 1.00 72.12 86 ALA A O 1
ATOM 646 N N . ALA A 1 87 ? 6.704 -16.598 -4.965 1.00 75.81 87 ALA A N 1
ATOM 647 C CA . ALA A 1 87 ? 7.639 -17.146 -4.003 1.00 75.81 87 ALA A CA 1
ATOM 648 C C . ALA A 1 87 ? 6.864 -17.839 -2.889 1.00 75.81 87 ALA A C 1
ATOM 650 O O . ALA A 1 87 ? 5.963 -17.270 -2.272 1.00 75.81 87 ALA A O 1
ATOM 651 N N . THR A 1 88 ? 7.246 -19.081 -2.615 1.00 73.19 88 THR A N 1
ATOM 652 C CA . THR A 1 88 ? 6.768 -19.817 -1.450 1.00 73.19 88 THR A CA 1
ATOM 653 C C . THR A 1 88 ? 7.818 -19.694 -0.357 1.00 73.19 88 THR A C 1
ATOM 655 O O . THR A 1 88 ? 8.949 -20.145 -0.520 1.00 73.19 88 THR A O 1
ATOM 658 N N . LEU A 1 89 ? 7.460 -19.055 0.751 1.00 69.12 89 LEU A N 1
ATOM 659 C CA . LEU A 1 89 ? 8.339 -18.833 1.890 1.00 69.12 89 LEU A CA 1
ATOM 660 C C . LEU A 1 89 ? 7.958 -19.781 3.022 1.00 69.12 89 LEU A C 1
ATOM 662 O O . LEU A 1 89 ? 6.885 -19.677 3.620 1.00 69.12 89 LEU A O 1
ATOM 666 N N . HIS A 1 90 ? 8.864 -20.701 3.341 1.00 60.16 90 HIS A N 1
ATOM 667 C CA . HIS A 1 90 ? 8.725 -21.576 4.497 1.00 60.16 90 HIS A CA 1
ATOM 668 C C . HIS A 1 90 ? 9.178 -20.836 5.758 1.00 60.16 90 HIS A C 1
ATOM 670 O O . HIS A 1 90 ? 10.369 -20.703 6.037 1.00 60.16 90 HIS A O 1
ATOM 676 N N . GLY A 1 91 ? 8.210 -20.319 6.515 1.00 52.81 91 GLY A N 1
ATOM 677 C CA . GLY A 1 91 ? 8.435 -19.816 7.863 1.00 52.81 91 GLY A CA 1
ATOM 678 C C . GLY A 1 91 ? 8.399 -20.954 8.881 1.00 52.81 91 GLY A C 1
ATOM 679 O O . GLY A 1 91 ? 7.803 -22.003 8.644 1.00 52.81 91 GLY A O 1
ATOM 680 N N . SER A 1 92 ? 8.976 -20.725 10.060 1.00 46.84 92 SER A N 1
ATOM 681 C CA . SER A 1 92 ? 9.067 -21.717 11.143 1.00 46.84 92 SER A CA 1
ATOM 682 C C . SER A 1 92 ? 7.724 -22.251 11.667 1.00 46.84 92 SER A C 1
ATOM 684 O O . SER A 1 92 ? 7.746 -23.154 12.493 1.00 46.84 92 SER A O 1
ATOM 686 N N . ASN A 1 93 ? 6.575 -21.731 11.212 1.00 51.28 93 ASN A N 1
ATOM 687 C CA . ASN A 1 93 ? 5.229 -22.176 11.599 1.00 51.28 93 ASN A CA 1
ATOM 688 C C . ASN A 1 93 ? 4.164 -21.975 10.494 1.00 51.28 93 ASN A C 1
ATOM 690 O O . ASN A 1 93 ? 2.991 -21.756 10.798 1.00 51.28 93 ASN A O 1
ATOM 694 N N . GLY A 1 94 ? 4.545 -22.028 9.214 1.00 58.06 94 GLY A N 1
ATOM 695 C CA . GLY A 1 94 ? 3.582 -21.985 8.110 1.00 58.06 94 GLY A CA 1
ATOM 696 C C . GLY A 1 94 ? 4.188 -21.539 6.785 1.00 58.06 94 GLY A C 1
ATOM 697 O O . GLY A 1 94 ? 5.175 -20.802 6.748 1.00 58.06 94 GLY A O 1
ATOM 698 N N . THR A 1 95 ? 3.574 -21.990 5.697 1.00 70.06 95 THR A N 1
ATOM 699 C CA . THR A 1 95 ? 3.925 -21.582 4.337 1.00 70.06 95 THR A CA 1
ATOM 700 C C . THR A 1 95 ? 3.263 -20.239 4.038 1.00 70.06 95 THR A C 1
ATOM 702 O O . THR A 1 95 ? 2.038 -20.153 3.981 1.00 70.06 95 THR A O 1
ATOM 705 N N . PHE A 1 96 ? 4.059 -19.184 3.873 1.00 84.00 96 PHE A N 1
ATOM 706 C CA . PHE A 1 96 ? 3.585 -17.890 3.386 1.00 84.00 96 PHE A CA 1
ATOM 707 C C . PHE A 1 96 ? 3.838 -17.803 1.883 1.00 84.00 96 PHE A C 1
ATOM 709 O O . PHE A 1 96 ? 4.943 -18.080 1.425 1.00 84.00 96 PHE A O 1
ATOM 716 N N . TYR A 1 97 ? 2.821 -17.427 1.116 1.00 86.81 97 TYR A N 1
ATOM 717 C CA . TYR A 1 97 ? 2.907 -17.343 -0.337 1.00 86.81 97 TYR A CA 1
ATOM 718 C C . TYR A 1 97 ? 2.874 -15.883 -0.779 1.00 86.81 97 TYR A C 1
ATOM 720 O O . TYR A 1 97 ? 1.985 -15.132 -0.381 1.00 86.81 97 TYR A O 1
ATOM 728 N N . ILE A 1 98 ? 3.846 -15.496 -1.602 1.00 91.19 98 ILE A N 1
ATOM 729 C CA . ILE A 1 98 ? 3.862 -14.230 -2.327 1.00 91.19 98 ILE A CA 1
ATOM 730 C C . ILE A 1 98 ? 3.531 -14.565 -3.769 1.00 91.19 98 ILE A C 1
ATOM 732 O O . ILE A 1 98 ? 4.350 -15.120 -4.495 1.00 91.19 98 ILE A O 1
ATOM 736 N N . SER A 1 99 ? 2.319 -14.242 -4.185 1.00 90.25 99 SER A N 1
ATOM 737 C CA . SER A 1 99 ? 1.916 -14.336 -5.580 1.00 90.25 99 SER A CA 1
ATOM 738 C C . SER A 1 99 ? 2.701 -13.350 -6.446 1.00 90.25 99 SER A C 1
ATOM 740 O O . SER A 1 99 ? 3.118 -12.280 -5.996 1.00 90.25 99 SER A O 1
ATOM 742 N N . GLY A 1 100 ? 2.909 -13.735 -7.706 1.00 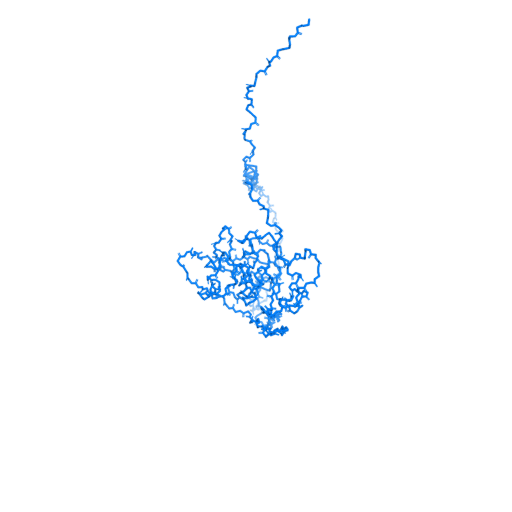89.06 100 GLY A N 1
ATOM 743 C CA . GLY A 1 100 ? 3.594 -12.893 -8.679 1.00 89.06 100 GLY A CA 1
ATOM 744 C C . GLY A 1 100 ? 2.818 -11.607 -9.015 1.00 89.06 100 GLY A C 1
ATOM 745 O O . GLY A 1 100 ? 1.654 -11.450 -8.614 1.00 89.06 100 GLY A O 1
ATOM 746 N N . PRO A 1 101 ? 3.449 -10.692 -9.774 1.00 93.31 101 PRO A N 1
ATOM 747 C CA . PRO A 1 101 ? 2.819 -9.481 -10.278 1.00 93.31 101 PRO A CA 1
ATOM 748 C C . PRO A 1 101 ? 1.495 -9.785 -10.975 1.00 93.31 101 PRO A C 1
ATOM 750 O O . PRO A 1 101 ? 1.398 -10.715 -11.776 1.00 93.31 101 PRO A O 1
ATOM 753 N N . ARG A 1 102 ? 0.472 -8.990 -10.666 1.00 95.00 102 ARG A N 1
ATOM 754 C CA . ARG A 1 102 ? -0.850 -9.090 -11.291 1.00 95.00 102 ARG A CA 1
ATOM 755 C C . ARG A 1 102 ? -1.501 -7.716 -11.402 1.00 95.00 102 ARG A C 1
ATOM 757 O O . ARG A 1 102 ? -1.198 -6.861 -10.567 1.00 95.00 102 ARG A O 1
ATOM 764 N N . PRO A 1 103 ? -2.454 -7.523 -12.325 1.00 97.44 103 PRO A N 1
ATOM 765 C CA . PRO A 1 103 ? -3.208 -6.282 -12.393 1.00 97.44 103 PRO A CA 1
ATOM 766 C C . PRO A 1 103 ? -3.912 -5.949 -11.074 1.00 97.44 103 PRO A C 1
ATOM 768 O O . PRO A 1 103 ? -4.446 -6.838 -10.402 1.00 97.44 103 PRO A O 1
ATOM 771 N N . ALA A 1 104 ? -3.918 -4.666 -10.716 1.00 96.81 104 ALA A N 1
ATOM 772 C CA . ALA A 1 104 ? -4.553 -4.176 -9.500 1.00 96.81 104 ALA A CA 1
ATOM 773 C C . ALA A 1 104 ? -6.058 -4.446 -9.508 1.00 96.81 104 ALA A C 1
ATOM 775 O O . ALA A 1 104 ? -6.768 -4.108 -10.457 1.00 96.81 104 ALA A O 1
ATOM 776 N N . ARG A 1 105 ? -6.553 -4.991 -8.396 1.00 96.94 105 ARG A N 1
ATOM 777 C CA . ARG A 1 105 ? -7.981 -5.122 -8.116 1.00 96.94 105 ARG A CA 1
ATOM 778 C C . ARG A 1 105 ? -8.338 -4.224 -6.941 1.00 96.94 105 ARG A C 1
ATOM 780 O O . ARG A 1 105 ? -7.870 -4.461 -5.833 1.00 96.94 105 ARG A O 1
ATOM 787 N N . LEU A 1 106 ? -9.168 -3.219 -7.203 1.00 96.81 106 LEU A N 1
ATOM 788 C CA . LEU A 1 106 ? -9.669 -2.301 -6.185 1.00 96.81 106 LEU A CA 1
ATOM 789 C C . LEU A 1 106 ? -11.039 -2.738 -5.670 1.00 96.81 106 LEU A C 1
ATOM 791 O O . LEU A 1 106 ? -11.802 -3.403 -6.374 1.00 96.81 106 LEU A O 1
ATOM 795 N N . PHE A 1 107 ? -11.360 -2.300 -4.457 1.00 97.38 107 PHE A N 1
ATOM 796 C CA . PHE A 1 107 ? -12.656 -2.522 -3.825 1.00 97.38 107 PHE A CA 1
ATOM 797 C C . PHE A 1 107 ? -13.337 -1.180 -3.571 1.00 97.38 107 PHE A C 1
ATOM 799 O O . PHE A 1 107 ? -12.857 -0.352 -2.800 1.00 97.38 107 PHE A O 1
ATOM 806 N N . ALA A 1 108 ? -14.456 -0.938 -4.249 1.00 94.94 108 ALA A N 1
ATOM 807 C CA . ALA A 1 108 ? -15.168 0.324 -4.122 1.00 94.94 108 ALA A CA 1
ATOM 808 C C . ALA A 1 108 ? -15.756 0.482 -2.714 1.00 94.94 108 ALA A C 1
A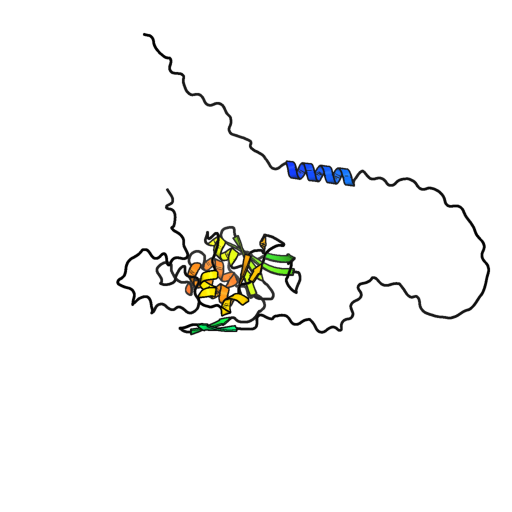TOM 810 O O . ALA A 1 108 ? -16.294 -0.462 -2.137 1.00 94.94 108 ALA A O 1
ATOM 811 N N . THR A 1 109 ? -15.695 1.697 -2.184 1.00 94.75 109 THR A N 1
ATOM 812 C CA . THR A 1 109 ? -16.280 2.075 -0.893 1.00 94.75 109 THR A CA 1
ATOM 813 C C . THR A 1 109 ? -16.889 3.462 -1.023 1.00 94.75 109 THR A C 1
ATOM 815 O O . THR A 1 109 ? -16.427 4.239 -1.852 1.00 94.75 109 THR A O 1
ATOM 818 N N . GLN A 1 110 ? -17.841 3.815 -0.165 1.00 93.19 110 GLN A N 1
ATOM 819 C CA . GLN A 1 110 ? -18.501 5.124 -0.226 1.00 93.19 110 GLN A CA 1
ATOM 820 C C . GLN A 1 110 ? -17.611 6.302 0.205 1.00 93.19 110 GLN A C 1
ATOM 822 O O . GLN A 1 110 ? -17.935 7.443 -0.095 1.00 93.19 110 GLN A O 1
ATOM 827 N N . ILE A 1 111 ? -16.507 6.037 0.910 1.00 94.25 111 ILE A N 1
ATOM 828 C CA . ILE A 1 111 ? -15.682 7.073 1.551 1.00 94.25 111 ILE A CA 1
ATOM 829 C C . ILE A 1 111 ? -14.408 7.436 0.776 1.00 94.25 111 ILE A C 1
ATOM 831 O O . ILE A 1 111 ? -13.744 8.402 1.139 1.00 94.25 111 ILE A O 1
ATOM 835 N N . HIS A 1 112 ? -14.029 6.660 -0.242 1.00 96.31 112 HIS A N 1
ATOM 836 C CA . HIS A 1 112 ? -12.767 6.855 -0.958 1.00 96.31 112 HIS A CA 1
ATOM 837 C C . HIS A 1 112 ? -13.026 7.243 -2.410 1.00 96.31 112 HIS A C 1
ATOM 839 O O . HIS A 1 112 ? -13.698 6.519 -3.146 1.00 96.31 112 HIS A O 1
ATOM 845 N N . GLU A 1 113 ? -12.439 8.362 -2.820 1.00 96.00 113 GLU A N 1
ATOM 846 C CA . GLU A 1 113 ? -12.403 8.806 -4.207 1.00 96.00 113 GLU A CA 1
ATOM 847 C C . GLU A 1 113 ? -11.098 8.341 -4.859 1.00 96.00 113 GLU A C 1
ATOM 849 O O . GLU A 1 113 ? -10.005 8.615 -4.357 1.00 96.00 113 GLU A O 1
ATOM 854 N N . PHE A 1 114 ? -11.213 7.623 -5.976 1.00 94.50 114 PHE A N 1
ATOM 855 C CA . PHE A 1 114 ? -10.061 7.092 -6.693 1.00 94.50 114 PHE A CA 1
ATOM 856 C C . PHE A 1 114 ? -9.629 8.019 -7.816 1.00 94.50 114 PHE A C 1
ATOM 858 O O . PHE A 1 114 ? -10.440 8.465 -8.626 1.00 94.50 114 PHE A O 1
ATOM 865 N N . ARG A 1 115 ? -8.318 8.194 -7.937 1.00 96.88 115 ARG A N 1
ATOM 866 C CA . ARG A 1 115 ? -7.676 8.813 -9.093 1.00 96.88 115 ARG A CA 1
ATOM 867 C C . ARG A 1 115 ? -6.716 7.823 -9.732 1.00 96.88 115 ARG A C 1
ATOM 869 O O . ARG A 1 115 ? -6.304 6.831 -9.124 1.00 96.88 115 ARG A O 1
ATOM 876 N N . LYS A 1 116 ? -6.370 8.089 -10.988 1.00 97.19 116 LYS A N 1
ATOM 877 C CA . LYS A 1 116 ? -5.368 7.324 -11.725 1.00 97.19 116 LYS A CA 1
ATOM 878 C C . LYS A 1 116 ? -4.229 8.250 -12.117 1.00 97.19 116 LYS A C 1
ATOM 880 O O . LYS A 1 116 ? -4.439 9.204 -12.861 1.00 97.19 116 LYS A O 1
ATOM 885 N N . GLY A 1 117 ? -3.036 7.952 -11.620 1.00 96.56 117 GLY A N 1
ATOM 886 C CA . GLY A 1 117 ? -1.816 8.701 -11.900 1.00 96.56 117 GLY A CA 1
ATOM 887 C C . GLY A 1 117 ? -0.884 7.925 -12.824 1.00 96.56 117 GLY A C 1
ATOM 888 O O . GLY A 1 117 ? -0.854 6.694 -12.804 1.00 96.56 117 GLY A O 1
ATOM 889 N N . LYS A 1 118 ? -0.098 8.643 -13.630 1.00 96.38 118 LYS A N 1
ATOM 890 C CA . LYS A 1 118 ? 1.013 8.079 -14.406 1.00 96.38 118 LYS A CA 1
ATOM 891 C C . LYS A 1 118 ? 2.275 8.875 -14.104 1.00 96.38 118 LYS A C 1
ATOM 893 O O . LYS A 1 118 ? 2.326 10.074 -14.356 1.00 96.38 118 LYS A O 1
ATOM 898 N N . TYR A 1 119 ? 3.290 8.194 -13.593 1.00 94.75 119 TYR A N 1
ATOM 899 C CA . TYR A 1 119 ? 4.519 8.802 -13.101 1.00 94.75 119 TYR A CA 1
ATOM 900 C C . TYR A 1 119 ? 5.725 8.242 -13.842 1.00 94.75 119 TYR A C 1
ATOM 902 O O . TYR A 1 119 ? 5.838 7.032 -14.017 1.00 94.75 119 TYR A O 1
ATOM 910 N N . ALA A 1 120 ? 6.640 9.110 -14.266 1.00 91.81 120 ALA A N 1
ATOM 911 C CA . ALA A 1 120 ? 7.925 8.674 -14.800 1.00 91.81 120 ALA A CA 1
ATOM 912 C C . ALA A 1 120 ? 8.782 8.061 -13.680 1.00 91.81 120 ALA A C 1
ATOM 914 O O . ALA A 1 120 ? 8.810 8.573 -12.558 1.00 91.81 120 ALA A O 1
ATOM 915 N N . THR A 1 121 ? 9.497 6.981 -13.986 1.00 89.31 121 THR A N 1
ATOM 916 C CA . THR A 1 121 ? 10.356 6.278 -13.025 1.00 89.31 121 THR A CA 1
ATOM 917 C C . THR A 1 121 ? 11.754 6.103 -13.590 1.00 89.31 121 THR A C 1
ATOM 919 O O . THR A 1 121 ? 11.913 5.628 -14.712 1.00 89.31 121 THR A O 1
ATOM 922 N N . THR A 1 122 ? 12.770 6.404 -12.788 1.00 80.94 122 THR A N 1
ATOM 923 C CA . THR A 1 122 ? 14.166 6.119 -13.130 1.00 80.94 122 THR A CA 1
ATOM 924 C C . THR A 1 122 ? 14.541 4.746 -12.570 1.00 80.94 122 THR A C 1
ATOM 926 O O . THR A 1 122 ? 14.403 4.522 -11.370 1.00 80.94 122 THR A O 1
ATOM 929 N N . GLY A 1 123 ? 15.008 3.827 -13.419 1.00 68.81 123 GLY A N 1
ATOM 930 C CA . GLY A 1 123 ? 15.534 2.523 -12.985 1.00 68.81 123 GLY A CA 1
ATOM 931 C C . GLY A 1 123 ? 14.549 1.347 -12.986 1.00 68.81 123 GLY A C 1
ATOM 932 O O . GLY A 1 123 ? 14.890 0.298 -12.456 1.00 68.81 123 GLY A O 1
ATOM 933 N N . GLY A 1 124 ? 13.356 1.499 -13.568 1.00 70.06 124 GLY A N 1
ATOM 934 C CA . GLY A 1 124 ? 12.458 0.375 -13.865 1.00 70.06 124 GLY A CA 1
ATOM 935 C C . GLY A 1 124 ? 12.332 0.142 -15.371 1.00 70.06 124 GLY A C 1
ATOM 936 O O . GLY A 1 124 ? 12.358 1.106 -16.134 1.00 70.06 124 GLY A O 1
ATOM 937 N N . ASP A 1 125 ? 12.125 -1.110 -15.785 1.00 73.44 125 ASP A N 1
ATOM 938 C CA . ASP A 1 125 ? 12.093 -1.529 -17.201 1.00 73.44 125 ASP A CA 1
ATOM 939 C C . ASP A 1 125 ? 11.040 -0.782 -18.035 1.00 73.44 125 ASP A C 1
ATOM 941 O O . ASP A 1 125 ? 11.232 -0.510 -19.217 1.00 73.44 125 ASP A O 1
ATOM 945 N N . ARG A 1 126 ? 9.923 -0.398 -17.400 1.00 85.38 126 ARG A N 1
ATOM 946 C CA . ARG A 1 126 ? 8.824 0.336 -18.049 1.00 85.38 126 ARG A CA 1
ATOM 947 C C . ARG A 1 126 ? 9.132 1.818 -18.288 1.00 85.38 126 ARG A C 1
ATOM 949 O O . ARG A 1 126 ? 8.450 2.449 -19.088 1.00 85.38 126 ARG A O 1
ATOM 956 N N . GLY A 1 127 ? 10.063 2.419 -17.545 1.00 89.12 127 GLY A N 1
ATOM 957 C CA . GLY A 1 127 ? 10.295 3.875 -17.538 1.00 89.12 127 GLY A CA 1
ATOM 958 C C . GLY A 1 127 ? 9.149 4.724 -16.953 1.00 89.12 127 GLY A C 1
ATOM 959 O O . GLY A 1 127 ? 9.307 5.929 -16.750 1.00 89.12 127 GLY A O 1
ATOM 960 N N . PHE A 1 128 ? 8.005 4.117 -16.635 1.00 91.88 128 PHE A N 1
ATOM 961 C CA . PHE A 1 128 ? 6.884 4.749 -15.950 1.00 91.88 128 PHE A CA 1
ATOM 962 C C . PHE A 1 128 ? 6.141 3.753 -15.051 1.00 91.88 128 PHE A C 1
ATOM 964 O O . PHE A 1 128 ? 6.248 2.536 -15.203 1.00 91.88 128 PHE A O 1
ATOM 971 N N . MET A 1 129 ? 5.332 4.294 -14.146 1.00 93.12 129 MET A N 1
ATOM 972 C CA . MET A 1 129 ? 4.415 3.570 -13.280 1.00 93.12 129 MET A CA 1
ATOM 973 C C . MET A 1 129 ? 3.031 4.200 -13.387 1.00 93.12 129 MET A C 1
ATOM 975 O O . MET A 1 129 ? 2.878 5.414 -13.241 1.00 93.12 129 MET A O 1
ATOM 979 N N . THR A 1 130 ? 2.022 3.374 -13.643 1.00 96.69 130 THR A N 1
ATOM 980 C CA . THR A 1 130 ? 0.621 3.793 -13.570 1.00 96.69 130 THR A CA 1
ATOM 981 C C . THR A 1 130 ? 0.057 3.292 -12.253 1.00 96.69 130 THR A C 1
ATOM 983 O O . THR A 1 130 ? 0.238 2.120 -11.928 1.00 96.69 130 THR A O 1
ATOM 986 N N . VAL A 1 131 ? -0.599 4.159 -11.489 1.00 97.75 131 VAL A N 1
ATOM 987 C CA . VAL A 1 131 ? -1.115 3.823 -10.159 1.00 97.75 131 VAL A CA 1
ATOM 988 C C . VAL A 1 131 ? -2.576 4.212 -10.032 1.00 97.75 131 VAL A C 1
ATOM 990 O O . VAL A 1 131 ? -3.016 5.209 -10.607 1.00 97.75 131 VAL A O 1
ATOM 993 N N . PHE A 1 132 ? -3.308 3.444 -9.235 1.00 98.38 132 PHE A N 1
ATOM 994 C CA . PHE A 1 132 ? -4.508 3.949 -8.589 1.00 98.38 132 PHE A CA 1
ATOM 995 C C . PHE A 1 132 ? -4.133 4.575 -7.258 1.00 98.38 132 PHE A C 1
ATOM 997 O O . PHE A 1 132 ? -3.296 4.033 -6.530 1.00 98.38 132 PHE A O 1
ATOM 1004 N N . GLU A 1 133 ? -4.775 5.690 -6.940 1.00 97.94 133 GLU A N 1
ATOM 1005 C CA . GLU A 1 133 ? -4.496 6.439 -5.729 1.00 97.94 133 GLU A CA 1
ATOM 1006 C C . GLU A 1 133 ? -5.758 6.994 -5.072 1.00 97.94 133 GLU A C 1
ATOM 1008 O O . GLU A 1 133 ? -6.754 7.264 -5.743 1.00 97.94 133 GLU A O 1
ATOM 1013 N N . TYR A 1 134 ? -5.707 7.138 -3.752 1.00 98.12 134 TYR A N 1
ATOM 1014 C CA . TYR A 1 134 ? -6.753 7.749 -2.933 1.00 98.12 134 TYR A CA 1
ATOM 1015 C C . TYR A 1 134 ? -6.145 8.234 -1.612 1.00 98.12 134 TYR A C 1
ATOM 1017 O O . TYR A 1 134 ? -5.091 7.745 -1.200 1.00 98.12 134 TYR A O 1
ATOM 1025 N N . ASP A 1 135 ? -6.790 9.177 -0.930 1.00 97.56 135 ASP A N 1
ATOM 1026 C CA . ASP A 1 135 ? -6.221 9.797 0.269 1.00 97.56 135 ASP A CA 1
ATOM 1027 C C . ASP A 1 135 ? -6.795 9.214 1.564 1.00 97.56 135 ASP A C 1
ATOM 1029 O O . ASP A 1 135 ? -7.992 8.958 1.691 1.00 97.56 135 ASP A O 1
ATOM 1033 N N . VAL A 1 136 ? -5.921 9.023 2.553 1.00 97.31 136 VAL A N 1
ATOM 1034 C CA . VAL A 1 136 ? -6.265 8.572 3.906 1.00 97.31 136 VAL A CA 1
ATOM 1035 C C . VAL A 1 136 ? -5.450 9.382 4.902 1.00 97.31 136 VAL A C 1
ATOM 1037 O O . VAL A 1 136 ? -4.220 9.353 4.868 1.00 97.31 136 VAL A O 1
ATOM 1040 N N . ARG A 1 137 ? -6.123 10.099 5.812 1.00 95.25 137 ARG A N 1
ATOM 1041 C CA . ARG A 1 137 ? -5.472 10.932 6.844 1.00 95.25 137 ARG A CA 1
ATOM 1042 C C . ARG A 1 137 ? -4.370 11.844 6.264 1.00 95.25 137 ARG A C 1
ATOM 1044 O O . ARG A 1 137 ? -3.270 11.902 6.806 1.00 95.25 137 ARG A O 1
ATOM 1051 N N . GLY A 1 138 ? -4.630 12.488 5.122 1.00 94.69 138 GLY A N 1
ATOM 1052 C CA . GLY A 1 138 ? -3.675 13.385 4.450 1.00 94.69 138 GLY A CA 1
ATOM 1053 C C . GLY A 1 138 ? -2.526 12.695 3.697 1.00 94.69 138 GLY A C 1
ATOM 1054 O O . GLY A 1 138 ? -1.606 13.374 3.254 1.00 94.69 138 GLY A O 1
ATOM 1055 N N . HIS A 1 139 ? -2.562 11.367 3.546 1.00 96.56 139 HIS A N 1
ATOM 1056 C CA . HIS A 1 139 ? -1.538 10.593 2.844 1.00 96.56 139 HIS A CA 1
ATOM 1057 C C . HIS A 1 139 ? -2.138 9.811 1.677 1.00 96.56 139 HIS A C 1
ATOM 1059 O O . HIS A 1 139 ? -3.125 9.092 1.839 1.00 96.56 139 HIS A O 1
ATOM 1065 N N . THR A 1 140 ? -1.497 9.900 0.514 1.00 97.31 140 THR A N 1
ATOM 1066 C CA . THR A 1 140 ? -1.961 9.245 -0.711 1.00 97.31 140 THR A CA 1
ATOM 1067 C C . THR A 1 140 ? -1.544 7.779 -0.740 1.00 97.31 140 THR A C 1
ATOM 1069 O O . THR A 1 140 ? -0.362 7.438 -0.862 1.00 97.31 140 THR A O 1
ATOM 1072 N N . MET A 1 141 ? -2.523 6.892 -0.615 1.00 98.12 141 MET A N 1
ATOM 1073 C CA . MET A 1 141 ? -2.377 5.459 -0.842 1.00 98.12 141 MET A CA 1
ATOM 1074 C C . MET A 1 141 ? -2.174 5.203 -2.330 1.00 98.12 141 MET A C 1
ATOM 1076 O O . MET A 1 141 ? -2.796 5.865 -3.151 1.00 98.12 141 MET A O 1
ATOM 1080 N N . MET A 1 142 ? -1.300 4.258 -2.681 1.00 98.38 142 MET A N 1
ATOM 1081 C CA . MET A 1 142 ? -0.988 3.953 -4.079 1.00 98.38 142 MET A CA 1
ATOM 1082 C C . MET A 1 142 ? -0.845 2.452 -4.299 1.00 98.38 142 MET A C 1
ATOM 1084 O O . MET A 1 142 ? -0.198 1.758 -3.505 1.00 98.38 142 MET A O 1
A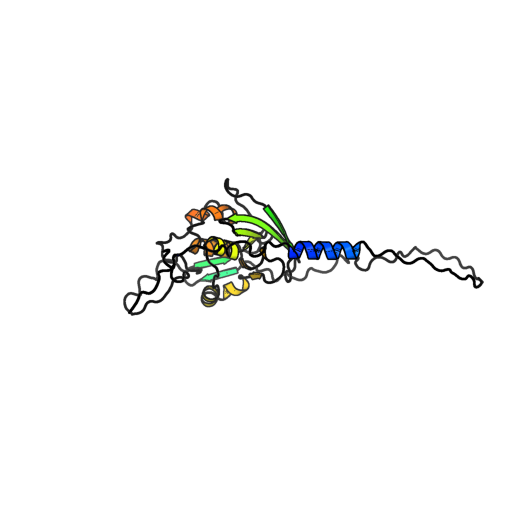TOM 1088 N N . ILE A 1 143 ? -1.401 1.981 -5.412 1.00 98.38 143 ILE A N 1
ATOM 1089 C CA . ILE A 1 143 ? -1.213 0.627 -5.930 1.00 98.38 143 ILE A CA 1
ATOM 1090 C C . ILE A 1 143 ? -0.907 0.682 -7.424 1.00 98.38 143 ILE A C 1
ATOM 1092 O O . ILE A 1 143 ? -1.617 1.333 -8.190 1.00 98.38 143 ILE A O 1
ATOM 1096 N N . ASP A 1 144 ? 0.162 0.006 -7.834 1.00 97.62 144 ASP A N 1
ATOM 1097 C CA . ASP A 1 144 ? 0.561 -0.121 -9.233 1.00 97.62 144 ASP A CA 1
ATOM 1098 C C . ASP A 1 144 ? -0.485 -0.919 -10.015 1.00 97.62 144 ASP A C 1
ATOM 1100 O O . ASP A 1 144 ? -0.815 -2.048 -9.643 1.00 97.62 144 ASP A O 1
ATOM 1104 N N . CYS A 1 145 ? -0.991 -0.339 -11.104 1.00 97.75 145 CYS A N 1
ATOM 1105 C CA . CYS A 1 145 ? -2.053 -0.922 -11.914 1.00 97.75 145 CYS A CA 1
ATOM 1106 C C . CYS A 1 145 ? -1.678 -2.274 -12.532 1.00 97.75 145 CYS A C 1
ATOM 1108 O O . CYS A 1 145 ? -2.570 -3.100 -12.703 1.00 97.75 145 CYS A O 1
ATOM 1110 N N . ASP A 1 146 ? -0.405 -2.506 -12.858 1.00 96.00 146 ASP A N 1
ATOM 1111 C CA . ASP A 1 146 ? 0.020 -3.688 -13.618 1.00 96.00 146 ASP A CA 1
ATOM 1112 C C . ASP A 1 146 ? 0.543 -4.799 -12.701 1.00 96.00 146 ASP A C 1
ATOM 1114 O O . ASP A 1 146 ? 0.403 -5.981 -13.012 1.00 96.00 146 ASP A O 1
ATOM 1118 N N . THR A 1 147 ? 1.155 -4.429 -11.571 1.00 96.19 147 THR A N 1
ATOM 1119 C CA . THR A 1 147 ? 1.857 -5.381 -10.692 1.00 96.19 147 THR A CA 1
ATOM 1120 C C . THR A 1 147 ? 1.179 -5.608 -9.344 1.00 96.19 147 THR A C 1
ATOM 1122 O O . THR A 1 147 ? 1.530 -6.564 -8.650 1.00 96.19 147 THR A O 1
ATOM 1125 N N . SER A 1 148 ? 0.209 -4.768 -8.960 1.00 97.50 148 SER A N 1
ATOM 1126 C CA . SER A 1 148 ? -0.395 -4.740 -7.619 1.00 97.50 148 SER A CA 1
ATOM 1127 C C . SER A 1 148 ? 0.609 -4.483 -6.495 1.00 97.50 148 SER A C 1
ATOM 1129 O O . SER A 1 148 ? 0.352 -4.821 -5.337 1.00 97.50 148 SER A O 1
ATOM 1131 N N . PHE A 1 149 ? 1.763 -3.893 -6.807 1.00 97.56 149 PHE A N 1
ATOM 1132 C CA . PHE A 1 149 ? 2.672 -3.431 -5.771 1.00 97.56 149 PHE A CA 1
ATOM 1133 C C . PHE A 1 149 ? 2.045 -2.245 -5.055 1.00 97.56 149 PHE A C 1
ATOM 1135 O O . PHE A 1 149 ? 1.505 -1.336 -5.682 1.00 97.56 149 PHE A O 1
ATOM 1142 N N . ILE A 1 150 ? 2.126 -2.255 -3.732 1.00 98.31 150 ILE A N 1
ATOM 1143 C CA . ILE A 1 150 ? 1.527 -1.235 -2.879 1.00 98.31 150 ILE A CA 1
ATOM 1144 C C . ILE A 1 150 ? 2.637 -0.391 -2.279 1.00 98.31 150 ILE A C 1
ATOM 1146 O O . ILE A 1 150 ? 3.617 -0.922 -1.742 1.00 98.31 150 ILE A O 1
ATOM 1150 N N . ARG A 1 151 ? 2.457 0.932 -2.310 1.00 97.56 151 ARG A N 1
ATOM 1151 C CA . ARG A 1 151 ? 3.336 1.876 -1.619 1.00 97.56 151 ARG A CA 1
ATOM 1152 C C . ARG A 1 151 ? 3.108 1.780 -0.111 1.00 97.56 151 ARG A C 1
ATOM 1154 O O . ARG A 1 151 ? 2.361 2.551 0.488 1.00 97.56 151 ARG A O 1
ATOM 1161 N N . PHE A 1 152 ? 3.783 0.828 0.526 1.00 97.50 152 PHE A N 1
ATOM 1162 C CA . PHE A 1 152 ? 3.651 0.554 1.957 1.00 97.50 152 PHE A CA 1
ATOM 1163 C C . PHE A 1 152 ? 4.040 1.754 2.829 1.00 97.50 152 PHE A C 1
ATOM 1165 O O . PHE A 1 152 ? 3.504 1.935 3.920 1.00 97.50 152 PHE A O 1
ATOM 1172 N N . THR A 1 153 ? 4.934 2.618 2.337 1.00 95.94 153 THR A N 1
ATOM 1173 C CA . THR A 1 153 ? 5.270 3.873 3.020 1.00 95.94 153 THR A CA 1
ATOM 1174 C C . THR A 1 153 ? 4.030 4.729 3.300 1.00 95.94 153 THR A C 1
ATOM 1176 O O . THR A 1 153 ? 3.901 5.192 4.431 1.00 95.94 153 THR A O 1
ATOM 1179 N N . SER A 1 154 ? 3.084 4.858 2.359 1.00 96.50 154 SER A N 1
ATOM 1180 C CA . SER A 1 154 ? 1.845 5.631 2.563 1.00 96.50 154 SER A CA 1
ATOM 1181 C C . SER A 1 154 ? 1.043 5.127 3.764 1.00 96.50 154 SER A C 1
ATOM 1183 O O . SER A 1 154 ? 0.636 5.913 4.615 1.00 96.50 154 SER A O 1
ATOM 1185 N N . ILE A 1 155 ? 0.890 3.803 3.880 1.00 97.19 155 ILE A N 1
ATOM 1186 C CA . ILE A 1 155 ? 0.176 3.149 4.989 1.00 97.19 155 ILE A CA 1
ATOM 1187 C C . ILE A 1 155 ? 0.838 3.506 6.322 1.00 97.19 155 ILE A C 1
ATOM 1189 O O . ILE A 1 155 ? 0.172 3.849 7.296 1.00 97.19 155 ILE A O 1
ATOM 1193 N N . THR A 1 156 ? 2.168 3.454 6.368 1.00 95.50 156 THR A N 1
ATOM 1194 C CA . THR A 1 156 ? 2.914 3.732 7.599 1.00 95.50 156 THR A CA 1
ATOM 1195 C C . THR A 1 156 ? 2.868 5.206 7.989 1.00 95.50 156 THR A C 1
ATOM 1197 O O . THR A 1 156 ? 2.755 5.508 9.175 1.00 95.50 156 THR A O 1
ATOM 1200 N N . GLN A 1 157 ? 2.864 6.114 7.012 1.00 95.06 157 GLN A N 1
ATOM 1201 C CA . GLN A 1 157 ? 2.730 7.547 7.258 1.00 95.06 157 GLN A CA 1
ATOM 1202 C C . GLN A 1 157 ? 1.326 7.908 7.769 1.00 95.06 157 GLN A C 1
ATOM 1204 O O . GLN A 1 157 ? 1.211 8.642 8.745 1.00 95.06 157 GLN A O 1
ATOM 1209 N N . ALA A 1 158 ? 0.266 7.306 7.217 1.00 95.94 158 ALA A N 1
ATOM 1210 C CA . ALA A 1 158 ? -1.106 7.487 7.713 1.00 95.94 158 ALA A CA 1
ATOM 1211 C C . ALA A 1 158 ? -1.320 6.966 9.151 1.00 95.94 158 ALA A C 1
ATOM 1213 O O . ALA A 1 158 ? -2.249 7.390 9.839 1.00 95.94 158 ALA A O 1
ATOM 1214 N N . LEU A 1 159 ? -0.447 6.068 9.620 1.00 94.75 159 LEU A N 1
ATOM 1215 C CA . LEU A 1 159 ? -0.369 5.615 11.014 1.00 94.75 159 LEU A CA 1
ATOM 1216 C C . LEU A 1 159 ? 0.493 6.530 11.906 1.00 94.75 159 LEU A C 1
ATOM 1218 O O . LEU A 1 159 ? 0.795 6.158 13.037 1.00 94.75 159 LEU A O 1
ATOM 1222 N N . GLY A 1 160 ? 0.963 7.673 11.399 1.00 91.50 160 GLY A N 1
ATOM 1223 C CA . GLY A 1 160 ? 1.855 8.585 12.120 1.00 91.50 160 GLY A CA 1
ATOM 1224 C C . GLY A 1 160 ? 3.290 8.068 12.272 1.00 91.50 160 GLY A C 1
ATOM 1225 O O . GLY A 1 160 ? 4.034 8.545 13.127 1.00 91.50 160 GLY A O 1
ATOM 1226 N N . LYS A 1 161 ? 3.708 7.071 11.478 1.00 83.38 161 LYS A N 1
ATOM 1227 C CA . LYS A 1 161 ? 5.054 6.486 11.569 1.00 83.38 161 LYS A CA 1
ATOM 1228 C C . LYS A 1 161 ? 5.975 7.096 10.520 1.00 83.38 161 LYS A C 1
ATOM 1230 O O . LYS A 1 161 ? 5.801 6.891 9.322 1.00 83.38 161 LYS A O 1
ATOM 1235 N N . ASN A 1 162 ? 7.034 7.754 10.986 1.00 71.06 162 ASN A N 1
ATOM 1236 C CA . ASN A 1 162 ? 8.007 8.418 10.112 1.00 71.06 162 ASN A CA 1
ATOM 1237 C C . ASN A 1 162 ? 8.957 7.446 9.397 1.00 71.06 162 ASN A C 1
ATOM 1239 O O . ASN A 1 162 ? 9.493 7.763 8.335 1.00 71.06 162 ASN A O 1
ATOM 1243 N N . LYS A 1 163 ? 9.200 6.255 9.964 1.00 72.81 163 LYS A N 1
ATOM 1244 C CA . LYS A 1 163 ? 10.075 5.253 9.347 1.00 72.81 163 LYS A CA 1
ATOM 1245 C C . LYS A 1 163 ? 9.784 3.852 9.851 1.00 72.81 163 LYS A C 1
ATOM 1247 O O . LYS A 1 163 ? 9.660 3.612 11.048 1.00 72.81 163 LYS A O 1
ATOM 1252 N N . VAL A 1 164 ? 9.769 2.911 8.919 1.00 80.88 164 VAL A N 1
ATOM 1253 C CA . VAL A 1 164 ? 9.611 1.490 9.205 1.00 80.88 164 VAL A CA 1
ATOM 1254 C C . VAL A 1 164 ? 10.912 0.757 8.902 1.00 80.88 164 VAL A C 1
ATOM 1256 O O . VAL A 1 164 ? 11.480 0.885 7.817 1.00 80.88 164 VAL A O 1
ATOM 1259 N N . ASN A 1 165 ? 11.415 0.009 9.887 1.00 81.62 165 ASN A N 1
ATOM 1260 C CA . ASN A 1 165 ? 12.670 -0.725 9.763 1.00 81.62 165 ASN A CA 1
ATOM 1261 C C . ASN A 1 165 ? 12.422 -2.166 9.295 1.00 81.62 165 ASN A C 1
ATOM 1263 O O . ASN A 1 165 ? 12.198 -3.072 10.098 1.00 81.62 165 ASN A O 1
ATOM 1267 N N . PHE A 1 166 ? 12.537 -2.377 7.986 1.00 87.25 166 PHE A N 1
ATOM 1268 C CA . PHE A 1 166 ? 12.490 -3.705 7.370 1.00 87.25 166 PHE A CA 1
ATOM 1269 C C . PHE A 1 166 ? 13.702 -4.585 7.701 1.00 87.25 166 PHE A C 1
ATOM 1271 O O . PHE A 1 166 ? 13.644 -5.791 7.500 1.00 87.25 166 PHE A O 1
ATOM 1278 N N . GLY A 1 167 ? 14.784 -4.030 8.254 1.00 85.81 167 GLY A N 1
ATOM 1279 C CA . GLY A 1 167 ? 15.990 -4.788 8.579 1.00 85.81 167 GLY A CA 1
ATOM 1280 C C . GLY A 1 167 ? 15.737 -5.918 9.576 1.00 85.81 167 GLY A C 1
ATOM 1281 O O . GLY A 1 167 ? 16.331 -6.981 9.445 1.00 85.81 167 GLY A O 1
ATOM 1282 N N . ARG A 1 168 ? 14.819 -5.742 10.540 1.00 83.88 168 ARG A N 1
ATOM 1283 C CA . ARG A 1 168 ? 14.425 -6.843 11.437 1.00 83.88 168 ARG A CA 1
ATOM 1284 C C . ARG A 1 168 ? 13.671 -7.935 10.673 1.00 83.88 168 ARG A C 1
ATOM 1286 O O . ARG A 1 168 ? 13.995 -9.102 10.845 1.00 83.88 168 ARG A O 1
ATOM 1293 N N . LEU A 1 169 ? 12.733 -7.550 9.804 1.00 87.19 169 LEU A N 1
ATOM 1294 C CA . LEU A 1 169 ? 11.969 -8.485 8.976 1.00 87.19 169 LEU A CA 1
ATOM 1295 C C . LEU A 1 169 ? 12.898 -9.320 8.081 1.00 87.19 169 LEU A C 1
ATOM 1297 O O . LEU A 1 169 ? 12.804 -10.542 8.088 1.00 87.19 169 LEU A O 1
ATOM 1301 N N . VAL A 1 170 ? 13.842 -8.671 7.394 1.00 88.88 170 VAL A N 1
ATOM 1302 C CA . VAL A 1 170 ? 14.826 -9.331 6.522 1.00 88.88 170 VAL A CA 1
ATOM 1303 C C . VAL A 1 170 ? 15.792 -10.210 7.317 1.00 88.88 170 VAL A C 1
ATOM 1305 O O . VAL A 1 170 ? 16.072 -11.326 6.908 1.00 88.88 170 VAL A O 1
ATOM 1308 N N . ARG A 1 171 ? 16.270 -9.785 8.494 1.00 85.94 171 ARG A N 1
ATOM 1309 C CA . ARG A 1 171 ? 17.123 -10.646 9.340 1.00 85.94 171 ARG A CA 1
ATOM 1310 C C . ARG A 1 171 ? 16.412 -11.926 9.773 1.00 85.94 171 ARG A C 1
ATOM 1312 O O . ARG A 1 171 ? 17.044 -12.968 9.888 1.00 85.94 171 ARG A O 1
ATOM 1319 N N . THR A 1 172 ? 15.114 -11.840 10.047 1.00 84.00 172 THR A N 1
ATOM 1320 C CA . THR A 1 172 ? 14.301 -12.991 10.447 1.00 84.00 172 THR A CA 1
ATOM 1321 C C . THR A 1 172 ? 13.896 -13.861 9.259 1.00 84.00 172 THR A C 1
ATOM 1323 O O . THR A 1 172 ? 13.791 -15.075 9.405 1.00 84.00 172 THR A O 1
ATOM 1326 N N . CYS A 1 173 ? 13.674 -13.262 8.091 1.00 85.75 173 CYS A N 1
ATOM 1327 C CA . CYS A 1 173 ? 13.339 -13.964 6.859 1.00 85.75 173 CYS A CA 1
ATOM 1328 C C . CYS A 1 173 ? 14.091 -13.320 5.677 1.00 85.75 173 CYS A C 1
ATOM 1330 O O . CYS A 1 173 ? 13.541 -12.445 5.001 1.00 85.75 173 CYS A O 1
ATOM 1332 N N . PRO A 1 174 ? 15.348 -13.737 5.419 1.00 87.31 174 PRO A N 1
ATOM 1333 C CA . PRO A 1 174 ? 16.191 -13.129 4.382 1.00 87.31 174 PRO A CA 1
ATOM 1334 C C . PRO A 1 174 ? 15.612 -13.233 2.974 1.00 87.31 174 PRO A C 1
ATOM 1336 O O . PRO A 1 174 ? 15.818 -12.350 2.149 1.00 87.31 174 PRO A O 1
ATOM 1339 N N . ALA A 1 175 ? 14.814 -14.269 2.720 1.00 86.75 175 ALA A N 1
ATOM 1340 C CA . ALA A 1 175 ? 14.141 -14.481 1.446 1.00 86.75 175 ALA A CA 1
ATOM 1341 C C . ALA A 1 175 ? 13.110 -13.387 1.089 1.00 86.75 175 ALA A C 1
ATOM 1343 O O . ALA A 1 175 ? 12.647 -13.341 -0.044 1.00 86.75 175 ALA A O 1
ATOM 1344 N N . LEU A 1 176 ? 12.763 -12.487 2.019 1.00 88.88 176 LEU A N 1
ATOM 1345 C CA . LEU A 1 176 ? 11.926 -11.317 1.733 1.00 88.88 176 LEU A CA 1
ATOM 1346 C C . LEU A 1 176 ? 12.688 -10.139 1.128 1.00 88.88 176 LEU A C 1
ATOM 1348 O O . LEU A 1 176 ? 12.046 -9.253 0.571 1.00 88.88 176 LEU A O 1
ATOM 1352 N N . ASP A 1 177 ? 14.017 -10.093 1.247 1.00 90.44 177 ASP A N 1
ATOM 1353 C CA . ASP A 1 177 ? 14.811 -8.949 0.784 1.00 90.44 177 ASP A CA 1
ATOM 1354 C C . ASP A 1 177 ? 14.568 -8.604 -0.699 1.00 90.44 177 ASP A C 1
ATOM 1356 O O . ASP A 1 177 ? 14.271 -7.440 -0.982 1.00 90.44 177 ASP A O 1
ATOM 1360 N N . PRO A 1 178 ? 14.530 -9.580 -1.636 1.00 91.31 178 PRO 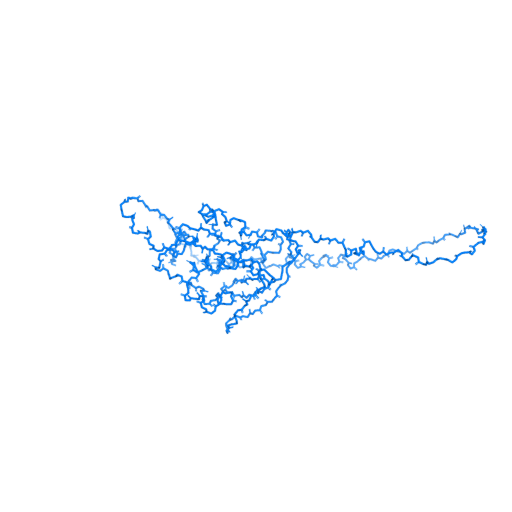A N 1
ATOM 1361 C CA . PRO A 1 178 ? 14.264 -9.295 -3.049 1.00 91.31 178 PRO A CA 1
ATOM 1362 C C . PRO A 1 178 ? 12.863 -8.724 -3.312 1.00 91.31 178 PRO A C 1
ATOM 1364 O O . PRO A 1 178 ? 12.639 -8.064 -4.323 1.00 91.31 178 PRO A O 1
ATOM 1367 N N . HIS A 1 179 ? 11.915 -8.960 -2.402 1.00 91.50 179 HIS A N 1
ATOM 1368 C CA . HIS A 1 179 ? 10.530 -8.507 -2.522 1.00 91.50 179 HIS A CA 1
ATOM 1369 C C . HIS A 1 179 ? 10.303 -7.105 -1.942 1.00 91.50 179 HIS A C 1
ATOM 1371 O O . HIS A 1 179 ? 9.221 -6.538 -2.092 1.00 91.50 179 HIS A O 1
ATOM 1377 N N . ILE A 1 180 ? 11.296 -6.517 -1.271 1.00 93.12 180 ILE A N 1
ATOM 1378 C CA . ILE A 1 180 ? 11.182 -5.191 -0.659 1.00 93.12 180 ILE A CA 1
ATOM 1379 C C . ILE A 1 180 ? 11.828 -4.166 -1.588 1.00 93.12 180 ILE A C 1
ATOM 1381 O O . ILE A 1 180 ? 13.022 -3.877 -1.517 1.00 93.12 180 ILE A O 1
ATOM 1385 N N . THR A 1 181 ? 11.014 -3.565 -2.452 1.00 93.06 181 THR A N 1
ATOM 1386 C CA . THR A 1 181 ? 11.506 -2.599 -3.438 1.00 93.06 181 THR A CA 1
ATOM 1387 C C . THR A 1 181 ? 11.536 -1.198 -2.839 1.00 93.06 181 THR A C 1
ATOM 1389 O O . THR A 1 181 ? 10.532 -0.699 -2.338 1.00 93.06 181 THR A O 1
ATOM 1392 N N . LYS A 1 182 ? 12.688 -0.524 -2.887 1.00 93.00 182 LYS A N 1
ATOM 1393 C CA . LYS A 1 182 ? 12.825 0.873 -2.446 1.00 93.00 182 LYS A CA 1
ATOM 1394 C C . LYS A 1 182 ? 12.964 1.777 -3.660 1.00 93.00 182 LYS A C 1
ATOM 1396 O O . LYS A 1 182 ? 14.050 1.877 -4.224 1.00 93.00 182 LYS A O 1
ATOM 1401 N N . LEU A 1 183 ? 11.884 2.462 -4.019 1.00 92.38 183 LEU A N 1
ATOM 1402 C CA . LEU A 1 183 ? 11.899 3.463 -5.078 1.00 92.38 183 LEU A CA 1
ATOM 1403 C C . LEU A 1 183 ? 12.522 4.751 -4.530 1.00 92.38 183 LEU A C 1
ATOM 1405 O O . LEU A 1 183 ? 12.000 5.355 -3.588 1.00 92.38 183 LEU A O 1
ATOM 1409 N N . LYS A 1 184 ? 13.670 5.133 -5.096 1.00 89.75 184 LYS A N 1
ATOM 1410 C CA . LYS A 1 184 ? 14.456 6.318 -4.730 1.00 89.75 184 LYS A CA 1
ATOM 1411 C C . LYS A 1 184 ? 14.712 7.161 -5.976 1.00 89.75 184 LYS A C 1
ATOM 1413 O O . LYS A 1 184 ? 14.942 6.605 -7.044 1.00 89.75 184 LYS A O 1
ATOM 1418 N N . GLY A 1 185 ? 14.750 8.483 -5.813 1.00 81.62 185 GLY A N 1
ATOM 1419 C CA . GLY A 1 185 ? 14.915 9.402 -6.941 1.00 81.62 185 GLY A CA 1
ATOM 1420 C C . GLY A 1 185 ? 13.654 9.496 -7.808 1.00 81.62 185 GLY A C 1
ATOM 1421 O O . GLY A 1 185 ? 12.671 8.792 -7.583 1.00 81.62 185 GLY A O 1
ATOM 1422 N N . GLY A 1 186 ? 13.654 10.419 -8.769 1.00 84.19 186 GLY A N 1
ATOM 1423 C CA . GLY A 1 186 ? 12.465 10.720 -9.569 1.00 84.19 186 GLY A CA 1
ATOM 1424 C C . GLY A 1 186 ? 11.377 11.449 -8.773 1.00 84.19 186 GLY A C 1
ATOM 1425 O O . GLY A 1 186 ? 11.664 12.135 -7.789 1.00 84.19 186 GLY A O 1
ATOM 1426 N N . TYR A 1 187 ? 10.122 11.316 -9.210 1.00 88.62 187 TYR A N 1
ATOM 1427 C CA . TYR A 1 187 ? 8.999 12.081 -8.667 1.00 88.62 187 TYR A CA 1
ATOM 1428 C C . TYR A 1 187 ? 8.729 11.747 -7.190 1.00 88.62 187 TYR A C 1
ATOM 1430 O O . TYR A 1 187 ? 8.528 10.587 -6.833 1.00 88.62 187 TYR A O 1
ATOM 1438 N N . LEU A 1 188 ? 8.720 12.764 -6.322 1.00 88.81 188 LEU A N 1
ATOM 1439 C CA . LEU A 1 188 ? 8.697 12.588 -4.862 1.00 88.81 188 LEU A CA 1
ATOM 1440 C C . LEU A 1 188 ? 7.466 11.825 -4.354 1.00 88.81 188 LEU A C 1
ATOM 1442 O O . LEU A 1 188 ? 7.595 11.033 -3.420 1.00 88.81 188 LEU A O 1
ATOM 1446 N N . SER A 1 189 ? 6.291 12.017 -4.967 1.00 91.44 189 SER A N 1
ATOM 1447 C CA . SER A 1 189 ? 5.048 11.415 -4.462 1.00 91.44 189 SER A CA 1
ATOM 1448 C C . SER A 1 189 ? 5.050 9.883 -4.518 1.00 91.44 189 SER A C 1
ATOM 1450 O O . SER A 1 189 ? 4.434 9.249 -3.665 1.00 91.44 189 SER A O 1
ATOM 1452 N N . ILE A 1 190 ? 5.784 9.283 -5.463 1.00 93.56 190 ILE A N 1
ATOM 1453 C CA . ILE A 1 190 ? 5.857 7.824 -5.640 1.00 93.56 190 ILE A CA 1
ATOM 1454 C C . ILE A 1 190 ? 7.055 7.184 -4.930 1.00 93.56 190 ILE A C 1
ATOM 1456 O O . ILE A 1 190 ? 7.158 5.958 -4.870 1.00 93.56 190 ILE A O 1
ATOM 1460 N N . GLN A 1 191 ? 7.969 7.976 -4.365 1.00 94.25 191 GLN A N 1
ATOM 1461 C CA . GLN A 1 191 ? 9.128 7.445 -3.643 1.00 94.25 191 GLN A CA 1
ATOM 1462 C C . GLN A 1 191 ? 8.709 6.698 -2.378 1.00 94.25 191 GLN A C 1
ATOM 1464 O O . GLN A 1 191 ? 7.699 7.023 -1.755 1.00 94.25 191 GLN A O 1
ATOM 1469 N N . GLY A 1 192 ? 9.504 5.714 -1.961 1.00 94.00 192 GLY A N 1
ATOM 1470 C CA . GLY A 1 192 ? 9.255 4.950 -0.742 1.00 94.00 192 GLY A CA 1
ATOM 1471 C C . GLY A 1 192 ? 9.446 3.451 -0.924 1.00 94.00 192 GLY A C 1
ATOM 1472 O O . GLY A 1 192 ? 10.072 2.986 -1.875 1.00 94.00 192 GLY A O 1
ATOM 1473 N N . THR A 1 193 ? 8.931 2.685 0.033 1.00 95.44 193 THR A N 1
ATOM 1474 C CA . THR A 1 193 ? 8.962 1.221 -0.013 1.00 95.44 193 THR A CA 1
ATOM 1475 C C . THR A 1 193 ? 7.697 0.694 -0.677 1.00 95.44 193 THR A C 1
ATOM 1477 O O . THR A 1 193 ? 6.591 0.981 -0.217 1.00 95.44 193 THR A O 1
ATOM 1480 N N . TRP A 1 194 ? 7.890 -0.092 -1.731 1.00 96.31 194 TRP A N 1
ATOM 1481 C CA . TRP A 1 194 ? 6.872 -0.786 -2.505 1.00 96.31 194 TRP A CA 1
ATOM 1482 C C . TRP A 1 194 ? 6.981 -2.285 -2.252 1.00 96.31 194 TRP A C 1
ATOM 1484 O O . TRP A 1 194 ? 8.072 -2.854 -2.330 1.00 96.31 194 TRP A O 1
ATOM 1494 N N . LEU A 1 195 ? 5.854 -2.910 -1.922 1.00 97.00 195 LEU A N 1
ATOM 1495 C CA . LEU A 1 195 ? 5.782 -4.326 -1.570 1.00 97.00 195 LEU A CA 1
ATOM 1496 C C . LEU A 1 195 ? 4.764 -5.046 -2.463 1.00 97.00 195 LEU A C 1
ATOM 1498 O O . LEU A 1 195 ? 3.733 -4.446 -2.783 1.00 97.00 195 LEU A O 1
ATOM 1502 N N . PRO A 1 196 ? 4.986 -6.332 -2.790 1.00 97.00 196 PRO A N 1
ATOM 1503 C CA . PRO A 1 196 ? 3.963 -7.188 -3.370 1.00 97.00 196 PRO A CA 1
ATOM 1504 C C . PRO A 1 196 ? 2.690 -7.187 -2.528 1.00 97.00 196 PRO A C 1
ATOM 1506 O O . PRO A 1 196 ? 2.750 -7.103 -1.297 1.00 97.00 196 PRO A O 1
ATOM 1509 N N . TYR A 1 197 ? 1.546 -7.347 -3.191 1.00 97.62 197 TYR A N 1
ATOM 1510 C CA . TYR A 1 197 ? 0.226 -7.302 -2.564 1.00 97.62 197 TYR A CA 1
ATOM 1511 C C . TYR A 1 197 ? 0.120 -8.162 -1.295 1.00 97.62 197 TYR A C 1
ATOM 1513 O O . TYR A 1 197 ? -0.290 -7.658 -0.250 1.00 97.62 197 TYR A O 1
ATOM 1521 N N . ASP A 1 198 ? 0.510 -9.441 -1.356 1.00 95.69 198 ASP A N 1
ATOM 1522 C CA . ASP A 1 198 ? 0.314 -10.371 -0.231 1.00 95.69 198 ASP A CA 1
ATOM 1523 C C . ASP A 1 198 ? 1.177 -9.981 0.973 1.00 95.69 198 ASP A C 1
ATOM 1525 O O . ASP A 1 198 ? 0.728 -10.027 2.120 1.00 95.69 198 ASP A O 1
ATOM 1529 N N . LEU A 1 199 ? 2.404 -9.525 0.705 1.00 95.62 199 LEU A N 1
ATOM 1530 C CA . LEU A 1 199 ? 3.322 -9.031 1.723 1.00 95.62 199 LEU A CA 1
ATOM 1531 C C . LEU A 1 199 ? 2.790 -7.744 2.366 1.00 95.62 199 LEU A C 1
ATOM 1533 O O . LEU A 1 199 ? 2.777 -7.619 3.591 1.00 95.62 199 LEU A O 1
ATOM 1537 N N . ALA A 1 200 ? 2.310 -6.800 1.554 1.00 97.19 200 ALA A N 1
ATOM 1538 C CA . ALA A 1 200 ? 1.691 -5.575 2.044 1.00 97.19 200 ALA A CA 1
ATOM 1539 C C . ALA A 1 200 ? 0.446 -5.870 2.896 1.00 97.19 200 ALA A C 1
ATOM 1541 O O . ALA A 1 200 ? 0.303 -5.283 3.972 1.00 97.19 200 ALA A O 1
ATOM 1542 N N . LYS A 1 201 ? -0.419 -6.797 2.458 1.00 97.06 201 LYS A N 1
ATOM 1543 C CA . LYS A 1 201 ? -1.634 -7.212 3.178 1.00 97.06 201 LYS A CA 1
ATOM 1544 C C . LYS A 1 201 ? -1.289 -7.818 4.539 1.00 97.06 201 LYS A C 1
ATOM 1546 O O . LYS A 1 201 ? -1.802 -7.346 5.553 1.00 97.06 201 LYS A O 1
ATOM 1551 N N . GLU A 1 202 ? -0.378 -8.794 4.591 1.00 95.06 202 GLU A N 1
ATOM 1552 C CA . GLU A 1 202 ? -0.009 -9.465 5.850 1.00 95.06 202 GLU A CA 1
ATOM 1553 C C . GLU A 1 202 ? 0.672 -8.518 6.846 1.00 95.06 202 GLU A C 1
ATOM 1555 O O . GLU A 1 202 ? 0.374 -8.556 8.041 1.00 95.06 202 GLU A O 1
ATOM 1560 N N . LEU A 1 203 ? 1.551 -7.624 6.382 1.00 94.94 203 LEU A N 1
ATOM 1561 C CA . LEU A 1 203 ? 2.168 -6.640 7.273 1.00 94.94 203 LEU A CA 1
ATOM 1562 C C . LEU A 1 203 ? 1.149 -5.607 7.767 1.00 94.94 203 LEU A C 1
ATOM 1564 O O . LEU A 1 203 ? 1.158 -5.266 8.950 1.00 94.94 203 LEU A O 1
ATOM 1568 N N . SER A 1 204 ? 0.248 -5.139 6.896 1.00 97.00 204 SER A N 1
ATOM 1569 C CA . SER A 1 204 ? -0.779 -4.151 7.258 1.00 97.00 204 SER A CA 1
ATOM 1570 C C . SER A 1 204 ? -1.739 -4.710 8.304 1.00 97.00 204 SER A C 1
ATOM 1572 O O . SER A 1 204 ? -2.035 -4.028 9.284 1.00 97.00 204 SER A O 1
ATOM 1574 N N . ARG A 1 205 ? -2.124 -5.985 8.178 1.00 95.94 205 ARG A N 1
ATOM 1575 C CA . ARG A 1 205 ? -2.942 -6.711 9.158 1.00 95.94 205 ARG A CA 1
ATOM 1576 C C . ARG A 1 205 ? -2.405 -6.601 10.590 1.00 95.94 205 ARG A C 1
ATOM 1578 O O . ARG A 1 205 ? -3.174 -6.585 11.545 1.00 95.94 205 ARG A O 1
ATOM 1585 N N . ARG A 1 206 ? -1.083 -6.520 10.758 1.00 93.88 206 ARG A N 1
ATOM 1586 C CA . ARG A 1 206 ? -0.417 -6.492 12.070 1.00 93.88 206 ARG A CA 1
ATOM 1587 C C . ARG A 1 206 ? -0.242 -5.095 12.656 1.00 93.88 206 ARG A 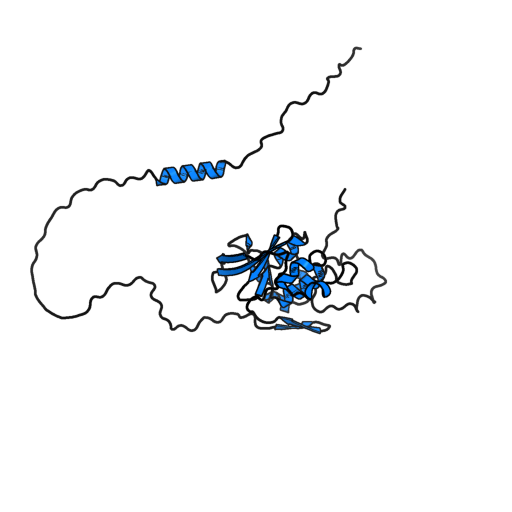C 1
ATOM 1589 O O . ARG A 1 206 ? 0.031 -4.987 13.847 1.00 93.88 206 ARG A O 1
ATOM 1596 N N . ILE A 1 207 ? -0.341 -4.039 11.849 1.00 94.44 207 ILE A N 1
ATOM 1597 C CA . ILE A 1 207 ? -0.001 -2.674 12.289 1.00 94.44 207 ILE A CA 1
ATOM 1598 C C . ILE A 1 207 ? -1.110 -1.648 12.070 1.00 94.44 207 ILE A C 1
ATOM 1600 O O . ILE A 1 207 ? -1.072 -0.593 12.696 1.00 94.44 207 ILE A O 1
ATOM 1604 N N . ALA A 1 208 ? -2.054 -1.918 11.170 1.00 96.25 208 ALA A N 1
ATOM 1605 C CA . ALA A 1 208 ? -2.952 -0.912 10.619 1.00 96.25 208 ALA A CA 1
ATOM 1606 C C . ALA A 1 208 ? -4.344 -0.920 11.259 1.00 96.25 208 ALA A C 1
ATOM 1608 O O . ALA A 1 208 ? -5.306 -0.518 10.614 1.00 96.25 208 ALA A O 1
ATOM 1609 N N . TRP A 1 209 ? -4.464 -1.361 12.518 1.00 96.62 209 TRP A N 1
ATOM 1610 C CA . TRP A 1 209 ? -5.757 -1.446 13.208 1.00 96.62 209 TRP A CA 1
ATOM 1611 C C . TRP A 1 209 ? -6.547 -0.137 13.131 1.00 96.62 209 TRP A C 1
ATOM 1613 O O . TRP A 1 209 ? -7.728 -0.159 12.807 1.00 96.62 209 TRP A O 1
ATOM 1623 N N . GLU A 1 210 ? -5.900 1.005 13.360 1.00 97.00 210 GLU A N 1
ATOM 1624 C CA . GLU A 1 210 ? -6.563 2.315 13.389 1.00 97.00 210 GLU A CA 1
ATOM 1625 C C . GLU A 1 210 ? -7.114 2.793 12.042 1.00 97.00 210 GLU A C 1
ATOM 1627 O O . GLU A 1 210 ? -8.027 3.613 12.022 1.00 97.00 210 GLU A O 1
ATOM 1632 N N . ILE A 1 211 ? -6.550 2.320 10.929 1.00 97.38 211 ILE A N 1
ATOM 1633 C CA . ILE A 1 211 ? -6.945 2.729 9.572 1.00 97.38 211 ILE A CA 1
ATOM 1634 C C . ILE A 1 211 ? -7.472 1.551 8.751 1.00 97.38 211 ILE A C 1
ATOM 1636 O O . ILE A 1 211 ? -7.581 1.651 7.535 1.00 97.38 211 ILE A O 1
ATOM 1640 N N . ARG A 1 212 ? -7.773 0.418 9.392 1.00 97.94 212 ARG A N 1
ATOM 1641 C CA . ARG A 1 212 ? -8.092 -0.849 8.719 1.00 97.94 212 ARG A CA 1
ATOM 1642 C C . ARG A 1 212 ? -9.248 -0.719 7.725 1.00 97.94 212 ARG A C 1
ATOM 1644 O O . ARG A 1 212 ? -9.151 -1.246 6.621 1.00 97.94 212 ARG A O 1
ATOM 1651 N N . ASP A 1 213 ? -10.276 0.048 8.079 1.00 97.94 213 ASP A N 1
ATOM 1652 C CA . ASP A 1 213 ? -11.446 0.305 7.233 1.00 97.94 213 ASP A CA 1
ATOM 1653 C C . ASP A 1 213 ? -11.086 1.157 6.004 1.00 97.94 213 ASP A C 1
ATOM 1655 O O . ASP A 1 213 ? -11.632 0.970 4.917 1.00 97.94 213 ASP A O 1
ATOM 1659 N N . HIS A 1 214 ? -10.072 2.019 6.129 1.00 98.31 214 HIS A N 1
ATOM 1660 C CA . HIS A 1 214 ? -9.540 2.811 5.020 1.00 98.31 214 HIS A CA 1
ATOM 1661 C C . HIS A 1 214 ? -8.666 2.015 4.045 1.00 98.31 214 HIS A C 1
ATOM 1663 O O . HIS A 1 214 ? -8.335 2.500 2.965 1.00 98.31 214 HIS A O 1
ATOM 1669 N N . LEU A 1 215 ? -8.272 0.791 4.401 1.00 98.44 215 LEU A N 1
ATOM 1670 C CA . LEU A 1 215 ? -7.458 -0.074 3.544 1.00 98.44 215 LEU A CA 1
ATOM 1671 C C . LEU A 1 215 ? -8.291 -1.108 2.775 1.00 98.44 215 LEU A C 1
ATOM 1673 O O . LEU A 1 215 ? -7.736 -1.853 1.965 1.00 98.44 215 LEU A O 1
ATOM 1677 N N . VAL A 1 216 ? -9.616 -1.117 2.965 1.00 98.44 216 VAL A N 1
ATOM 1678 C CA . VAL A 1 216 ? -10.560 -1.922 2.174 1.00 98.44 216 VAL A CA 1
ATOM 1679 C C . VAL A 1 216 ? -10.347 -1.750 0.664 1.00 98.44 216 VAL A C 1
ATOM 1681 O O . VAL A 1 216 ? -10.221 -2.780 -0.001 1.00 98.44 216 VAL A O 1
ATOM 1684 N N . PRO A 1 217 ? -10.203 -0.521 0.114 1.00 98.25 217 PRO A N 1
ATOM 1685 C CA . PRO A 1 217 ? -9.887 -0.307 -1.298 1.00 98.25 217 PRO A CA 1
ATOM 1686 C C . PRO A 1 217 ? -8.749 -1.133 -1.870 1.00 98.25 217 PRO A C 1
ATOM 1688 O O . PRO A 1 217 ? -8.807 -1.518 -3.036 1.00 98.25 217 PRO A O 1
ATOM 1691 N N . LEU A 1 218 ? -7.722 -1.382 -1.057 1.00 98.25 218 LEU A N 1
ATOM 1692 C CA . LEU A 1 218 ? -6.543 -2.131 -1.457 1.00 98.25 218 LEU A CA 1
ATOM 1693 C C . LEU A 1 218 ? -6.729 -3.623 -1.213 1.00 98.25 218 LEU A C 1
ATOM 1695 O O . LEU A 1 218 ? -6.376 -4.412 -2.075 1.00 98.25 218 LEU A O 1
ATOM 1699 N N . PHE A 1 219 ? -7.248 -4.024 -0.049 1.00 98.38 219 PHE A N 1
ATOM 1700 C CA . PHE A 1 219 ? -7.093 -5.401 0.436 1.00 98.38 219 PHE A CA 1
ATOM 1701 C C . PHE A 1 219 ? -8.359 -6.258 0.464 1.00 98.38 219 PHE A C 1
ATOM 1703 O O . PHE A 1 219 ? -8.247 -7.467 0.714 1.00 98.38 219 PHE A O 1
ATOM 1710 N N . GLY A 1 220 ? -9.526 -5.664 0.214 1.00 97.69 220 GLY A N 1
ATOM 1711 C CA . GLY A 1 220 ? -10.813 -6.355 0.225 1.00 97.69 220 GLY A CA 1
ATOM 1712 C C . GLY A 1 220 ? -11.710 -5.980 1.397 1.00 97.69 220 GLY A C 1
ATOM 1713 O O . GLY A 1 220 ? -11.257 -5.474 2.424 1.00 97.69 220 GLY A O 1
ATOM 1714 N N . TYR A 1 221 ? -13.006 -6.248 1.236 1.00 97.94 221 TYR A N 1
ATOM 1715 C CA . TYR A 1 221 ? -14.043 -5.973 2.239 1.00 97.94 221 TYR A CA 1
ATOM 1716 C C . TYR A 1 221 ? -13.862 -6.764 3.541 1.00 97.94 221 TYR A C 1
ATOM 1718 O O . TYR A 1 221 ? -14.290 -6.322 4.601 1.00 97.94 221 TYR A O 1
ATOM 1726 N N . ASP A 1 222 ? -13.206 -7.918 3.469 1.00 97.50 222 ASP A N 1
ATOM 1727 C CA . ASP A 1 222 ? -12.883 -8.791 4.596 1.00 97.50 222 ASP A CA 1
ATOM 1728 C C . ASP A 1 222 ? -11.668 -8.307 5.403 1.00 97.50 222 ASP A C 1
ATOM 1730 O O . ASP A 1 222 ? -11.498 -8.690 6.561 1.00 97.50 222 ASP A O 1
ATOM 1734 N N . PHE A 1 223 ? -10.823 -7.452 4.818 1.00 98.00 223 PHE A N 1
ATOM 1735 C CA . PHE A 1 223 ? -9.545 -7.060 5.407 1.00 98.00 223 PHE A CA 1
ATOM 1736 C C . PHE A 1 223 ? -9.647 -6.509 6.841 1.00 98.00 223 PHE A C 1
ATOM 1738 O O . PHE A 1 223 ? -8.876 -6.986 7.682 1.00 98.00 223 PHE A O 1
ATOM 1745 N N . PRO A 1 224 ? -10.581 -5.595 7.184 1.00 97.94 224 PRO A N 1
ATOM 1746 C CA . PRO A 1 224 ? -10.690 -5.057 8.539 1.00 97.94 224 PRO A CA 1
ATOM 1747 C C . PRO A 1 224 ? -10.830 -6.126 9.623 1.00 97.94 224 PRO A C 1
ATOM 1749 O O . PRO A 1 224 ? -10.219 -6.004 10.684 1.00 97.94 224 PRO A O 1
ATOM 1752 N N . ALA A 1 225 ? -11.578 -7.197 9.341 1.00 97.19 225 ALA A N 1
ATOM 1753 C CA . ALA A 1 225 ? -11.801 -8.294 10.279 1.00 97.19 225 ALA A CA 1
ATOM 1754 C C . ALA A 1 225 ? -10.549 -9.161 10.493 1.00 97.19 225 ALA A C 1
ATOM 1756 O O . ALA A 1 225 ? -10.429 -9.838 11.511 1.00 97.19 225 ALA A O 1
ATOM 1757 N N . THR A 1 226 ? -9.598 -9.137 9.556 1.00 96.06 226 THR A N 1
ATOM 1758 C CA . THR A 1 226 ? -8.343 -9.897 9.666 1.00 96.06 226 THR A CA 1
ATOM 1759 C C . THR A 1 226 ? -7.294 -9.196 10.535 1.00 96.06 226 THR A C 1
ATOM 1761 O O . THR A 1 226 ? -6.356 -9.845 11.017 1.00 96.06 226 THR A O 1
ATOM 1764 N N . CYS A 1 227 ? -7.422 -7.877 10.722 1.00 96.69 227 CYS A N 1
ATOM 1765 C CA . CYS A 1 227 ? -6.446 -7.054 11.428 1.00 96.69 227 CYS A CA 1
ATOM 1766 C C . CYS A 1 227 ? -6.325 -7.437 12.907 1.00 96.69 227 CYS A C 1
ATOM 1768 O O . CYS A 1 227 ? -7.317 -7.642 13.603 1.00 96.69 227 CYS A O 1
ATOM 1770 N N . LEU A 1 228 ? -5.088 -7.484 13.404 1.00 94.69 228 LEU A N 1
ATOM 1771 C CA . LEU A 1 228 ? -4.816 -7.671 14.824 1.00 94.69 228 LEU A CA 1
ATOM 1772 C C . LEU A 1 228 ? -5.265 -6.435 15.596 1.00 94.69 228 LEU A C 1
ATOM 1774 O O . LEU A 1 228 ? -4.947 -5.307 15.214 1.00 94.69 228 LEU A O 1
ATOM 1778 N N . ARG A 1 229 ? -5.967 -6.665 16.701 1.00 94.25 229 ARG A N 1
ATOM 1779 C CA . ARG A 1 229 ? -6.330 -5.610 17.642 1.00 94.25 229 ARG A CA 1
ATOM 1780 C C . ARG A 1 229 ? -5.100 -5.150 18.440 1.00 94.25 229 ARG A C 1
ATOM 1782 O O . ARG A 1 229 ? -4.161 -5.933 18.588 1.00 94.25 229 ARG A O 1
ATOM 1789 N N . PRO A 1 230 ? -5.101 -3.932 19.012 1.00 93.94 230 PRO A N 1
ATOM 1790 C CA . PRO A 1 230 ? -3.961 -3.411 19.769 1.00 93.94 230 PRO A CA 1
ATOM 1791 C C . PRO A 1 230 ? -3.586 -4.233 21.009 1.00 93.94 230 PRO A C 1
ATOM 1793 O O . PRO A 1 230 ? -2.434 -4.222 21.428 1.00 93.94 230 PRO A O 1
ATOM 1796 N N . ASP A 1 231 ? -4.553 -4.955 21.575 1.00 91.94 231 ASP A N 1
ATOM 1797 C CA . ASP A 1 231 ? -4.405 -5.869 22.713 1.00 91.94 231 ASP A CA 1
ATOM 1798 C C . ASP A 1 231 ? -3.915 -7.274 22.314 1.00 91.94 231 ASP A C 1
ATOM 1800 O O . ASP A 1 231 ? -3.586 -8.090 23.174 1.00 91.94 231 ASP A O 1
ATOM 1804 N N . SER A 1 232 ? -3.856 -7.578 21.015 1.00 89.88 232 SER A N 1
ATOM 1805 C CA . SER A 1 232 ? -3.472 -8.897 20.513 1.00 89.88 232 SER A CA 1
ATOM 1806 C C . SER A 1 232 ? -1.955 -9.061 20.428 1.00 89.88 232 SER A C 1
ATOM 1808 O O . SER A 1 232 ? -1.226 -8.155 20.018 1.00 89.88 232 SER A O 1
ATOM 1810 N N . GLU A 1 233 ? -1.463 -10.266 20.730 1.00 87.69 233 GLU A N 1
ATOM 1811 C CA . GLU A 1 233 ? -0.037 -10.579 20.605 1.00 87.69 233 GLU A CA 1
ATOM 1812 C C . GLU A 1 233 ? 0.449 -10.349 19.163 1.00 87.69 233 GLU A C 1
ATOM 1814 O O . GLU A 1 233 ? -0.198 -10.738 18.188 1.00 87.69 233 GLU A O 1
ATOM 1819 N N . GLY A 1 234 ? 1.613 -9.716 19.014 1.00 84.94 234 GLY A N 1
ATOM 1820 C CA . GLY A 1 234 ? 2.214 -9.452 17.707 1.00 84.94 234 GLY A CA 1
ATOM 1821 C C . GLY A 1 234 ? 1.629 -8.252 16.956 1.00 84.94 234 GLY A C 1
ATOM 1822 O O . GLY A 1 234 ? 2.140 -7.933 15.878 1.00 84.94 234 GLY A O 1
ATOM 1823 N N . PHE A 1 235 ? 0.625 -7.556 17.509 1.00 90.19 235 PHE A N 1
ATOM 1824 C CA . PHE A 1 235 ? 0.278 -6.219 17.035 1.00 90.19 235 PHE A CA 1
ATOM 1825 C C . PHE A 1 235 ? 1.505 -5.304 17.127 1.00 90.19 235 PHE A C 1
ATOM 1827 O O . PHE A 1 235 ? 2.294 -5.380 18.072 1.00 90.19 235 PHE A O 1
ATOM 1834 N N . GLY A 1 236 ? 1.719 -4.473 16.108 1.00 87.56 236 GLY A N 1
ATOM 1835 C CA . GLY A 1 236 ? 2.905 -3.623 16.057 1.00 87.56 236 GLY A CA 1
ATOM 1836 C C . GLY A 1 236 ? 4.201 -4.342 15.728 1.00 87.56 236 GLY A C 1
ATOM 1837 O O . GLY A 1 236 ? 5.273 -3.806 15.981 1.00 87.56 236 GLY A O 1
ATOM 1838 N N . GLN A 1 237 ? 4.158 -5.565 15.211 1.00 86.44 237 GLN A N 1
ATOM 1839 C CA . GLN A 1 237 ? 5.370 -6.272 14.817 1.00 86.44 237 GLN A CA 1
ATOM 1840 C C . GLN A 1 237 ? 5.316 -6.599 13.331 1.00 86.44 237 GLN A C 1
ATOM 1842 O O . GLN A 1 237 ? 4.400 -7.262 12.850 1.00 86.44 237 GLN A O 1
ATOM 1847 N N . LEU A 1 238 ? 6.334 -6.147 12.598 1.00 84.88 238 LEU A N 1
ATOM 1848 C CA . LEU A 1 238 ? 6.551 -6.558 11.215 1.00 84.88 238 LEU A CA 1
ATOM 1849 C C . LEU A 1 238 ? 7.189 -7.943 11.214 1.00 84.88 238 LEU A C 1
ATOM 1851 O O . LEU A 1 238 ? 8.411 -8.081 11.280 1.00 84.88 238 LEU A O 1
ATOM 1855 N N . ALA A 1 239 ? 6.347 -8.962 11.181 1.00 82.62 239 ALA A N 1
ATOM 1856 C CA . ALA A 1 239 ? 6.762 -10.350 11.139 1.00 82.62 239 ALA A CA 1
ATOM 1857 C C . ALA A 1 239 ? 5.853 -11.124 10.187 1.00 82.62 239 ALA A C 1
ATOM 1859 O O . ALA A 1 239 ? 4.679 -10.792 10.040 1.00 82.62 239 ALA A O 1
ATOM 1860 N N . ILE A 1 240 ? 6.390 -12.180 9.580 1.00 81.19 240 ILE A N 1
ATOM 1861 C CA . ILE A 1 240 ? 5.638 -13.131 8.756 1.00 81.19 240 ILE A CA 1
ATOM 1862 C C . ILE A 1 240 ? 5.708 -14.499 9.430 1.00 81.19 240 ILE A C 1
ATOM 1864 O O . ILE A 1 240 ? 6.755 -14.884 9.946 1.00 81.19 240 ILE A O 1
ATOM 1868 N N . GLY A 1 241 ? 4.586 -15.221 9.476 1.00 62.25 241 GLY A N 1
ATOM 1869 C CA . GLY A 1 241 ? 4.554 -16.616 9.937 1.00 62.25 241 GLY A CA 1
ATOM 1870 C C . GLY A 1 241 ? 4.748 -16.849 11.443 1.00 62.25 241 GLY A C 1
ATOM 1871 O O . GLY A 1 241 ? 4.806 -17.996 11.875 1.00 62.25 241 GLY A O 1
ATOM 1872 N N . MET A 1 242 ? 4.822 -15.806 12.277 1.00 54.03 242 MET A N 1
ATOM 1873 C CA . MET A 1 242 ? 4.802 -15.969 13.737 1.00 54.03 242 MET A CA 1
ATOM 1874 C C . MET A 1 242 ? 3.356 -15.948 14.239 1.00 54.03 242 MET A C 1
ATOM 1876 O O . MET A 1 242 ? 2.681 -14.919 14.133 1.00 54.03 242 MET A O 1
ATOM 1880 N N . THR A 1 243 ? 2.888 -17.087 14.755 1.00 46.06 243 THR A N 1
ATOM 1881 C CA . THR A 1 243 ? 1.603 -17.247 15.451 1.00 46.06 243 THR A CA 1
ATOM 1882 C C . THR A 1 243 ? 1.793 -17.306 16.975 1.00 46.06 243 THR A C 1
ATOM 1884 O O . THR A 1 243 ? 2.776 -17.854 17.476 1.00 46.06 243 THR A O 1
ATOM 1887 N N . GLN A 1 244 ? 0.798 -16.725 17.651 1.00 50.59 244 GLN A N 1
ATOM 1888 C CA . GLN A 1 244 ? 0.389 -16.556 19.061 1.00 50.59 244 GLN A CA 1
ATOM 1889 C C . GLN A 1 244 ? 0.800 -17.602 20.134 1.00 50.59 244 GLN A C 1
ATOM 1891 O O . GLN A 1 244 ? 0.364 -17.511 21.276 1.00 50.59 244 GLN A O 1
ATOM 1896 N N . LYS A 1 245 ? 1.554 -18.666 19.826 1.00 41.62 245 LYS A N 1
ATOM 1897 C CA . LYS A 1 245 ? 1.757 -19.792 20.768 1.00 41.62 245 LYS A CA 1
ATOM 1898 C C . LYS A 1 245 ? 3.080 -19.780 21.537 1.00 41.62 245 LYS A C 1
ATOM 1900 O O . LYS A 1 245 ? 3.248 -20.601 22.437 1.00 41.62 245 LYS A O 1
ATOM 1905 N N . ARG A 1 246 ? 4.029 -18.885 21.229 1.00 44.53 246 ARG A N 1
ATOM 1906 C CA . ARG A 1 246 ? 5.386 -18.934 21.820 1.00 44.53 246 ARG A CA 1
ATOM 1907 C C . ARG A 1 246 ? 5.708 -17.875 22.879 1.00 44.53 246 ARG A C 1
ATOM 1909 O O . ARG A 1 246 ? 6.803 -17.937 23.433 1.00 44.53 246 ARG A O 1
ATOM 1916 N N . ALA A 1 247 ? 4.779 -16.989 23.248 1.00 46.81 247 ALA A N 1
ATOM 1917 C CA . ALA A 1 247 ? 4.976 -16.092 24.395 1.00 46.81 247 ALA A CA 1
ATOM 1918 C C . ALA A 1 247 ? 4.799 -16.777 25.766 1.00 46.81 247 ALA A C 1
ATOM 1920 O O . ALA A 1 247 ? 5.256 -16.256 26.780 1.00 46.81 247 ALA A O 1
ATOM 1921 N N . ARG A 1 248 ? 4.240 -17.994 25.832 1.00 46.81 248 ARG A N 1
ATOM 1922 C CA . ARG A 1 248 ? 4.164 -18.798 27.070 1.00 46.81 248 ARG A CA 1
ATOM 1923 C C . ARG A 1 248 ? 5.456 -19.579 27.368 1.00 46.81 248 ARG A C 1
ATOM 1925 O O . ARG A 1 248 ? 5.406 -20.756 27.698 1.00 46.81 248 ARG A O 1
ATOM 1932 N N . LYS A 1 249 ? 6.633 -18.955 27.250 1.00 44.44 249 LYS A N 1
ATOM 1933 C CA . LYS A 1 249 ? 7.850 -19.448 27.935 1.00 44.44 249 LYS A CA 1
ATOM 1934 C C . LYS A 1 249 ? 8.929 -18.376 28.084 1.00 44.44 249 LYS A C 1
ATOM 1936 O O . LYS A 1 249 ? 10.084 -18.627 27.766 1.00 44.44 249 LYS A O 1
ATOM 1941 N N . ARG A 1 250 ? 8.573 -17.181 28.559 1.00 44.25 250 ARG A N 1
ATOM 1942 C CA . ARG A 1 250 ? 9.545 -16.236 29.136 1.00 44.25 250 ARG A CA 1
ATOM 1943 C C . ARG A 1 250 ? 8.924 -15.484 30.314 1.00 44.25 250 ARG A C 1
ATOM 1945 O O . ARG A 1 250 ? 8.751 -14.276 30.271 1.00 44.25 250 ARG A O 1
ATOM 1952 N N . HIS A 1 251 ? 8.583 -16.221 31.369 1.00 48.69 251 HIS A N 1
ATOM 1953 C CA . HIS A 1 251 ? 8.668 -15.663 32.717 1.00 48.69 251 HIS A CA 1
ATOM 1954 C C . HIS A 1 251 ? 10.062 -15.974 33.267 1.00 48.69 251 HIS A C 1
ATOM 1956 O O . HIS A 1 251 ? 10.585 -17.062 33.031 1.00 48.69 251 HIS A O 1
ATOM 1962 N N . ASN A 1 252 ? 10.624 -14.990 33.968 1.00 48.19 252 ASN A N 1
ATOM 1963 C CA . ASN A 1 252 ? 11.962 -14.935 34.557 1.00 48.19 252 ASN A CA 1
ATOM 1964 C C . ASN A 1 252 ? 13.139 -14.854 33.576 1.00 48.19 252 ASN A C 1
ATOM 1966 O O . ASN A 1 252 ? 13.773 -15.848 33.239 1.00 48.19 252 ASN A O 1
ATOM 1970 N N . ASN A 1 253 ? 13.462 -13.631 33.144 1.00 41.00 253 ASN A N 1
ATOM 1971 C CA . ASN A 1 253 ? 14.718 -12.985 33.555 1.00 41.00 253 ASN A CA 1
ATOM 1972 C C . ASN A 1 253 ? 14.816 -11.562 32.976 1.00 41.00 253 ASN A C 1
ATOM 1974 O O . ASN A 1 253 ? 14.936 -11.389 31.768 1.00 41.00 253 ASN A O 1
ATOM 1978 N N . GLY A 1 254 ? 14.741 -10.586 33.888 1.00 44.22 254 GLY A N 1
ATOM 1979 C CA . GLY A 1 254 ? 15.335 -9.242 33.873 1.00 44.22 254 GLY A CA 1
ATOM 1980 C C . GLY A 1 254 ? 15.492 -8.461 32.562 1.00 44.22 254 GLY A C 1
ATOM 1981 O O . GLY A 1 254 ? 16.329 -8.789 31.727 1.00 44.22 254 GLY A O 1
ATOM 1982 N N . GLY A 1 255 ? 14.815 -7.309 32.492 1.00 35.41 255 GLY A N 1
ATOM 1983 C CA . GLY A 1 255 ? 15.232 -6.147 31.693 1.00 35.41 255 GLY A CA 1
ATOM 1984 C C . GLY A 1 255 ? 14.153 -5.615 30.738 1.00 35.41 255 GLY A C 1
ATOM 1985 O O . GLY A 1 255 ? 13.444 -6.417 30.127 1.00 35.41 255 GLY A O 1
ATOM 1986 N N . PRO A 1 256 ? 14.008 -4.281 30.572 1.00 39.81 256 PRO A N 1
ATOM 1987 C CA . PRO A 1 256 ? 12.990 -3.684 29.711 1.00 39.81 256 PRO A CA 1
ATOM 1988 C C . PRO A 1 256 ? 13.385 -3.868 28.242 1.00 39.81 256 PRO A C 1
ATOM 1990 O O . PRO A 1 256 ? 13.957 -2.993 27.595 1.00 39.81 256 PRO A O 1
ATOM 1993 N N . HIS A 1 257 ? 13.109 -5.050 27.703 1.00 41.88 257 HIS A N 1
ATOM 1994 C CA . HIS A 1 257 ? 13.357 -5.358 26.306 1.00 41.88 257 HIS A CA 1
ATOM 1995 C C . HIS A 1 257 ? 12.229 -4.737 25.468 1.00 41.88 257 HIS A C 1
ATOM 1997 O O . HIS A 1 257 ? 11.131 -5.284 25.385 1.00 41.88 257 HIS A O 1
ATOM 2003 N N . GLN A 1 258 ? 12.486 -3.579 24.847 1.00 50.78 258 GLN A N 1
ATOM 2004 C CA . GLN A 1 258 ? 11.572 -2.960 23.879 1.00 50.78 258 GLN A CA 1
ATOM 2005 C C . GLN A 1 258 ? 11.366 -3.899 22.673 1.00 50.78 258 GLN A C 1
ATOM 2007 O O . GLN A 1 258 ? 12.179 -3.969 21.749 1.00 50.78 258 GLN A O 1
ATOM 2012 N N . THR A 1 259 ? 10.277 -4.664 22.688 1.00 48.84 259 THR A N 1
ATOM 2013 C CA . THR A 1 259 ? 9.831 -5.544 21.590 1.00 48.84 259 THR A CA 1
ATOM 2014 C C . THR A 1 259 ? 8.911 -4.829 20.599 1.00 48.84 259 THR A C 1
ATOM 2016 O O . THR A 1 259 ? 8.619 -5.355 19.525 1.00 48.84 259 THR A O 1
ATOM 2019 N N . SER A 1 260 ? 8.503 -3.608 20.929 1.00 48.69 260 SER A N 1
ATOM 2020 C CA . SER A 1 260 ? 7.601 -2.772 20.150 1.00 48.69 260 SER A CA 1
ATOM 2021 C C . SER A 1 260 ? 8.300 -2.145 18.935 1.00 48.69 260 SER A C 1
ATOM 2023 O O . SER A 1 260 ? 9.425 -1.657 19.042 1.00 48.69 260 SER A O 1
ATOM 2025 N N . CYS A 1 261 ? 7.650 -2.130 17.762 1.00 48.84 261 CYS A N 1
ATOM 2026 C CA . CYS A 1 261 ? 8.075 -1.253 16.659 1.00 48.84 261 CYS A CA 1
ATOM 2027 C C . CYS A 1 261 ? 7.704 0.217 16.910 1.00 48.84 261 CYS A C 1
ATOM 2029 O O . CYS A 1 261 ? 8.093 1.092 16.140 1.00 48.84 261 CYS A O 1
ATOM 2031 N N . TYR A 1 262 ? 6.886 0.468 17.930 1.00 44.47 262 TYR A N 1
ATOM 2032 C CA . TYR A 1 262 ? 6.581 1.791 18.434 1.00 44.47 262 TYR A CA 1
ATOM 2033 C C . TYR A 1 262 ? 7.682 2.140 19.434 1.00 44.47 262 TYR A C 1
ATOM 2035 O O . TYR A 1 262 ? 7.801 1.492 20.476 1.00 44.47 262 TYR A O 1
ATOM 2043 N N . GLY A 1 263 ? 8.506 3.136 19.098 1.00 47.47 263 GLY A N 1
ATOM 2044 C CA . GLY A 1 263 ? 9.267 3.850 20.121 1.00 47.47 263 GLY A CA 1
ATOM 2045 C C . GLY A 1 263 ? 8.312 4.416 21.183 1.00 47.47 263 GLY A C 1
ATOM 2046 O O . GLY A 1 263 ? 7.097 4.413 20.966 1.00 47.47 263 GLY A O 1
ATOM 2047 N N . PRO A 1 264 ? 8.826 4.859 22.339 1.00 39.16 264 PRO A N 1
ATOM 2048 C CA . PRO A 1 264 ? 7.984 5.319 23.438 1.00 39.16 264 PRO A CA 1
ATOM 2049 C C . PRO A 1 264 ? 7.019 6.407 22.954 1.00 39.16 264 PRO A C 1
ATOM 2051 O O . PRO A 1 264 ? 7.448 7.410 22.385 1.00 39.16 264 PRO A O 1
ATOM 2054 N N . SER A 1 265 ? 5.718 6.188 23.157 1.00 45.97 265 SER A N 1
ATOM 2055 C CA . SER A 1 265 ? 4.699 7.210 22.939 1.00 45.97 265 SER A CA 1
ATOM 2056 C C . SER A 1 265 ? 4.985 8.360 23.899 1.00 45.97 265 SER A C 1
ATOM 2058 O O . SER A 1 265 ? 4.944 8.173 25.115 1.00 45.97 265 SER A O 1
ATOM 2060 N N . THR A 1 266 ? 5.314 9.536 23.373 1.00 41.09 266 THR A N 1
ATOM 2061 C CA . THR A 1 266 ? 5.386 10.748 24.189 1.00 41.09 266 THR A CA 1
ATOM 2062 C C . THR A 1 266 ? 3.984 11.062 24.709 1.00 41.09 266 THR A C 1
ATOM 2064 O O . THR A 1 266 ? 3.052 11.091 23.899 1.00 41.09 266 THR A O 1
ATOM 2067 N N . PRO A 1 267 ? 3.798 11.282 26.021 1.00 40.69 267 PRO A N 1
ATOM 2068 C CA . PRO A 1 267 ? 2.529 11.775 26.527 1.00 40.69 267 PRO A CA 1
ATOM 2069 C C . PRO A 1 267 ? 2.257 13.152 25.916 1.00 40.69 267 PRO A C 1
ATOM 2071 O O . PRO A 1 267 ? 3.144 14.004 25.858 1.00 40.69 267 PRO A O 1
ATOM 2074 N N . ILE A 1 268 ? 1.036 13.335 25.422 1.00 44.09 268 ILE A N 1
ATOM 2075 C CA . ILE A 1 268 ? 0.508 14.655 25.089 1.00 44.09 268 ILE A CA 1
ATOM 2076 C C . ILE A 1 268 ? 0.273 15.348 26.435 1.00 44.09 268 ILE A C 1
ATOM 2078 O O . ILE A 1 268 ? -0.449 14.806 27.274 1.00 44.09 268 ILE A O 1
ATOM 2082 N N . ALA A 1 269 ? 0.968 16.466 26.645 1.00 42.84 269 ALA A N 1
ATOM 2083 C CA . ALA A 1 269 ? 0.741 17.386 27.755 1.00 42.84 269 ALA A CA 1
ATOM 2084 C C . ALA A 1 269 ? -0.437 18.313 27.440 1.00 42.84 269 ALA A C 1
ATOM 2086 O O . ALA A 1 269 ? -0.606 18.642 26.241 1.00 42.84 269 ALA A O 1
#

Mean predicted aligned error: 18.52 Å

Radius of gyration: 32.02 Å; Cα contacts (8 Å, |Δi|>4): 305; chains: 1; bounding box: 48×79×120 Å

Solvent-accessible surface area (backbo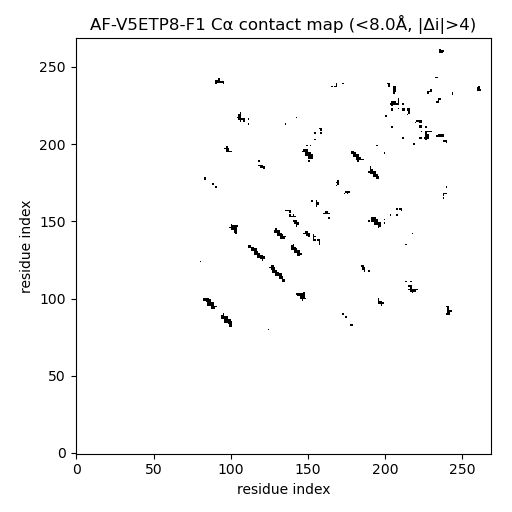ne atoms only — not comparable to full-atom values): 17668 Å² total; per-residue (Å²): 138,85,84,82,81,87,82,83,91,77,89,78,92,86,82,84,82,87,77,79,88,52,67,68,56,55,52,53,52,54,53,55,56,65,71,72,69,74,77,82,83,85,89,81,80,86,84,81,88,81,85,90,87,86,86,90,78,92,75,94,76,81,89,78,75,85,72,72,100,80,73,83,77,97,80,69,85,74,80,79,71,86,65,67,59,60,42,80,42,82,38,102,68,41,80,47,67,36,72,42,67,36,64,52,67,75,39,90,59,98,87,63,65,79,46,79,48,79,42,66,40,72,93,51,98,76,45,50,48,47,29,42,32,35,73,45,86,93,27,64,38,41,33,28,42,64,41,26,32,28,40,48,45,31,59,38,45,51,69,74,40,94,76,82,75,58,66,61,38,28,72,77,39,58,86,48,49,89,53,58,40,70,48,64,72,68,55,72,90,75,42,41,40,34,23,42,48,53,58,44,48,57,40,40,27,21,63,34,52,94,50,27,77,77,42,21,42,69,64,31,89,64,41,48,80,67,32,37,48,88,88,39,84,61,37,45,38,74,65,75,52,79,70,91,75,71,76,87,76,72,80,88,80,88,77,94,73,82,80,57,73,62,71,85,79,76,81,86,129

InterPro domains:
  IPR003163 Transcription regulator HTH, APSES-type DNA-binding domain [PS51299] (118-230)
  IPR036887 HTH APSES-type DNA-binding domain superfamily [G3DSA:3.10.260.10] (127-253)
  IPR036887 HTH APSES-type DNA-binding domain superfamily [SSF54616] (121-241)
  IPR051642 Regulatory protein SWI6-like [PTHR43828] (106-258)

Nearest PDB structures (foldseek):
  5lwg-assembly1_C  TM=1.154E-01  e=3.995E+00  Israeli acute paralysis virus
  5cdd-assembly1_B  TM=1.103E-01  e=8.138E+00  Israeli acute paralysis virus

Sequence (269 aa):
MPGGPHDSEQPDSDKDLKANGLEGVAYAAHLLLKLKTSSPPPGDKMPAGHHYDNALQTDSSMVKKRGLPYARDDQMPAPAYQTQSAATLHGSNGTFYISGPRPARLFATQIHEFRKGKYATTGGDRGFMTVFEYDVRGHTMMIDCDTSFIRFTSITQALGKNKVNFGRLVRTCPALDPHITKLKGGYLSIQGTWLPYDLAKELSRRIAWEIRDHLVPLFGYDFPATCLRPDSEGFGQLAIGMTQKRARKRHNNGGPHQTSCYGPSTPIA

Organism: Kalmanozyma brasiliensis (strain GHG001) (NCBI:txid1365824)

Foldseek 3Di:
DDDDDDDDDDDDDPDDDDDDPPPVVVVVVVVVVVVVPDDDDDDDDDDDDDDDDDDDDDDDDDDDDPDDPDDDDPDDPPDDPPFPAWDFFDDPADTQIFHTFAFADFDDDPPWDKDWDKFQADPDPVRIFIWIWTDACRFIWIATRGGRWTQLVSLCVSVVHPDDDCVVQCVNGVVCPVQWDAGDDGDPNSGHTIGGLSLSLVQCLQERQVCQCVCCGSNNPCSNVSHDDPPDPRRQPSYDNDDDDPVVPDDDDDDDPPPHPDDDDDDDD